Protein AF-A0A944AWS3-F1 (afdb_monomer_lite)

Radius of gyration: 26.16 Å; chains: 1; bounding box: 68×46×85 Å

Secondary structure (DSSP, 8-state):
--EEEEEEEETT--EEEEEEEETTT-TTTTSPEEEEE-SEEEEEEEEEE---TTPPPPEEEETTEEEEE-SS---EEEEEEEEEEPTTSEEEEEEE--S-S-EEEEEEE-SPPPTTEEEEEEEESTTSPB-SEEEE-TTT--BSS--BEEEEEETTTTT-S-SBT-EEEEEE--SSSSEEEEEEEEEEETTS-EEEEEEEEEEEE-TTEEEEEEE-SS--SS----EEEEEE----EEEEEEEEPPSSSS-----------------------------------------------

Sequence (297 aa):
MNRISLAVFDSDNALAFSTTKNASVDEDFSDPISCSLLPGDYHFVAVIHQANEDGEAAAIASTSQATITTSKLFSGFADNQPVTIIANQTNTVNIDLGSCITSKFQLKITDDTPANVVSCEVILNPSSSATAAYLFNPTTGFAGNTYQYRTEFFISDMNMDTFQNNLLGVNCLLSEASQHISVMVNMKDASGNIVRTRTFSDVPMKPNRITRATGSFFHSTANSSFILDTTLDPHIRVRVLSHSCTWKNYSCISYRAEIHRQRLGWKPVTNHSPLLINHLSSVRTIIRNAHAQVSES

Structure (mmCIF, N/CA/C/O backbone):
data_AF-A0A944AWS3-F1
#
_entry.id   AF-A0A944AWS3-F1
#
loop_
_atom_site.group_PDB
_atom_site.id
_atom_site.type_symbol
_atom_site.label_atom_id
_atom_site.label_alt_id
_atom_site.label_comp_id
_atom_site.label_asym_id
_atom_site.label_entity_id
_atom_site.label_seq_id
_atom_site.pdbx_PDB_ins_code
_atom_site.Cartn_x
_atom_site.Cartn_y
_atom_site.Cartn_z
_atom_site.occupancy
_atom_site.B_iso_or_equiv
_atom_site.auth_seq_id
_atom_site.auth_comp_id
_atom_site.auth_asym_id
_atom_site.auth_atom_id
_atom_site.pdbx_PDB_model_num
ATOM 1 N N . MET A 1 1 ? 5.555 9.358 7.216 1.00 82.75 1 MET A N 1
ATOM 2 C CA . MET A 1 1 ? 4.124 9.130 7.481 1.00 82.75 1 MET A CA 1
ATOM 3 C C . MET A 1 1 ? 3.479 10.463 7.740 1.00 82.75 1 MET A C 1
ATOM 5 O O . MET A 1 1 ? 4.000 11.208 8.560 1.00 82.75 1 MET A O 1
ATOM 9 N N . ASN A 1 2 ? 2.405 10.767 7.022 1.00 90.06 2 ASN A N 1
ATOM 10 C CA . ASN A 1 2 ? 1.722 12.061 7.076 1.00 90.06 2 ASN A CA 1
ATOM 11 C C . ASN A 1 2 ? 0.190 11.929 7.059 1.00 90.06 2 ASN A C 1
ATOM 13 O O . ASN A 1 2 ? -0.493 12.947 6.967 1.00 90.06 2 ASN A O 1
ATOM 17 N N . ARG A 1 3 ? -0.343 10.703 7.145 1.00 93.75 3 ARG A N 1
ATOM 18 C CA . ARG A 1 3 ? -1.769 10.403 7.297 1.00 93.75 3 ARG A CA 1
ATOM 19 C C . ARG A 1 3 ? -1.985 9.446 8.454 1.00 93.75 3 ARG A C 1
ATOM 21 O O . ARG A 1 3 ? -1.262 8.456 8.562 1.00 93.75 3 ARG A O 1
ATOM 28 N N . ILE A 1 4 ? -2.974 9.743 9.286 1.00 94.06 4 ILE A N 1
ATOM 29 C CA . ILE A 1 4 ? -3.429 8.899 10.391 1.00 94.06 4 ILE A CA 1
ATOM 30 C C . ILE A 1 4 ? -4.946 8.786 10.285 1.00 94.06 4 ILE A C 1
ATOM 32 O O . ILE A 1 4 ? -5.620 9.799 10.142 1.00 94.06 4 ILE A O 1
ATOM 36 N N . SER A 1 5 ? -5.471 7.577 10.418 1.00 96.75 5 SER A N 1
ATOM 37 C CA . SER A 1 5 ? -6.886 7.309 10.660 1.00 96.75 5 SER A CA 1
ATOM 38 C C . SER A 1 5 ? -7.009 6.447 11.903 1.00 96.75 5 SER A C 1
ATOM 40 O O . SER A 1 5 ? -6.269 5.474 12.056 1.00 96.75 5 SER A O 1
ATOM 42 N N . LEU A 1 6 ? -7.945 6.793 12.779 1.00 97.19 6 LEU A N 1
ATOM 43 C CA . LEU A 1 6 ? -8.316 6.000 13.942 1.00 97.19 6 LEU A CA 1
ATOM 44 C C . LEU A 1 6 ? -9.832 5.819 13.938 1.00 97.19 6 LEU A C 1
ATOM 46 O O . LEU A 1 6 ? -10.566 6.801 13.856 1.00 97.19 6 LEU A O 1
ATOM 50 N N . ALA A 1 7 ? -10.291 4.583 14.075 1.00 98.06 7 ALA A N 1
ATOM 51 C CA . ALA A 1 7 ? -11.683 4.250 14.336 1.00 98.06 7 ALA A CA 1
ATOM 52 C C . ALA A 1 7 ? -11.759 3.316 15.545 1.00 98.06 7 ALA A C 1
ATOM 54 O O . ALA A 1 7 ? -10.926 2.427 15.706 1.00 98.06 7 ALA A O 1
ATOM 55 N N . VAL A 1 8 ? -12.745 3.535 16.404 1.00 98.00 8 VAL A N 1
ATOM 56 C CA . VAL A 1 8 ? -12.994 2.739 17.603 1.00 98.00 8 VAL A CA 1
ATOM 57 C C . VAL A 1 8 ? -14.370 2.114 17.468 1.00 98.00 8 VAL A C 1
ATOM 59 O O . VAL A 1 8 ? -15.362 2.830 17.325 1.00 98.00 8 VAL A O 1
ATOM 62 N N . PHE A 1 9 ? -14.414 0.789 17.519 1.00 98.06 9 PHE A N 1
ATOM 63 C CA . PHE A 1 9 ? -15.640 0.002 17.462 1.00 98.06 9 PHE A CA 1
ATOM 64 C C . PHE A 1 9 ? -15.910 -0.620 18.829 1.00 98.06 9 PHE A C 1
ATOM 66 O O . PHE A 1 9 ? -14.968 -1.059 19.488 1.00 98.06 9 PHE A O 1
ATOM 73 N N . ASP A 1 10 ? -17.161 -0.633 19.275 1.00 96.62 10 ASP A N 1
ATOM 74 C CA . ASP A 1 10 ? -17.555 -1.331 20.502 1.00 96.62 10 ASP A CA 1
ATOM 75 C C . ASP A 1 10 ? -17.673 -2.853 20.291 1.00 96.62 10 ASP A C 1
ATOM 77 O O . ASP A 1 10 ? -17.389 -3.382 19.210 1.00 96.62 10 ASP A O 1
ATOM 81 N N . SER A 1 11 ? -18.075 -3.574 21.340 1.00 93.19 11 SER A N 1
ATOM 82 C CA . SER A 1 11 ? -18.261 -5.030 21.309 1.00 93.19 11 SER A CA 1
ATOM 83 C C . SER A 1 11 ? -19.310 -5.507 20.298 1.00 93.19 11 SER A C 1
ATOM 85 O O . SER A 1 11 ? -19.238 -6.650 19.848 1.00 93.19 11 SER A O 1
ATOM 87 N N . ASP A 1 12 ? -20.251 -4.642 19.914 1.00 93.88 12 ASP A N 1
ATOM 88 C CA . ASP A 1 12 ? -21.286 -4.929 18.918 1.00 93.88 12 ASP A CA 1
ATOM 89 C C . ASP A 1 12 ? -20.827 -4.556 17.492 1.00 93.88 12 ASP A C 1
ATOM 91 O O . ASP A 1 12 ? -21.595 -4.650 16.533 1.00 93.88 12 ASP A O 1
ATOM 95 N N . ASN A 1 13 ? -19.550 -4.179 17.328 1.00 92.25 13 ASN A N 1
ATOM 96 C CA . ASN A 1 13 ? -18.951 -3.617 16.114 1.00 92.25 13 ASN A CA 1
ATOM 97 C C . ASN A 1 13 ? -19.601 -2.303 15.649 1.00 92.25 13 ASN A C 1
ATOM 99 O O . ASN A 1 13 ? -19.446 -1.919 14.484 1.00 92.25 13 ASN A O 1
ATOM 103 N N . ALA A 1 14 ? -20.303 -1.587 16.528 1.00 96.25 14 ALA A N 1
ATOM 104 C CA . ALA A 1 14 ? -20.803 -0.260 16.217 1.00 96.25 14 ALA A CA 1
ATOM 105 C C . ALA A 1 14 ? -19.684 0.779 16.377 1.00 96.25 14 ALA A C 1
ATOM 107 O O . ALA A 1 14 ? -18.824 0.686 17.255 1.00 96.25 14 ALA A O 1
ATOM 108 N N . LEU A 1 15 ? -19.671 1.775 15.489 1.00 97.50 15 LEU A N 1
ATOM 109 C CA . LEU A 1 15 ? -18.670 2.836 15.512 1.00 97.50 15 LEU A CA 1
ATOM 110 C C . LEU A 1 15 ? -18.920 3.765 16.709 1.00 97.50 15 LEU A C 1
ATOM 112 O O . LEU A 1 15 ? -19.897 4.511 16.724 1.00 97.50 15 LEU A O 1
ATOM 116 N N . ALA A 1 16 ? -18.008 3.754 17.679 1.00 96.44 16 ALA A N 1
ATOM 117 C CA . ALA A 1 16 ? -18.069 4.595 18.872 1.00 96.44 16 ALA A CA 1
ATOM 118 C C . ALA A 1 16 ? -17.312 5.922 18.696 1.00 96.44 16 ALA A C 1
ATOM 120 O O . ALA A 1 16 ? -17.699 6.947 19.257 1.00 96.44 16 ALA A O 1
ATOM 121 N N . PHE A 1 17 ? -16.222 5.920 17.923 1.00 96.75 17 PHE A N 1
ATOM 122 C CA . PHE A 1 17 ? -15.411 7.108 17.654 1.00 96.75 17 PHE A CA 1
ATOM 123 C C . PHE A 1 17 ? -14.630 6.955 16.348 1.00 96.75 17 PHE A C 1
ATOM 125 O O . PHE A 1 17 ? -14.187 5.861 16.011 1.00 96.75 17 PHE A O 1
ATOM 132 N N . SER A 1 18 ? -14.390 8.054 15.636 1.00 96.69 18 SER A N 1
ATOM 133 C CA . SER A 1 18 ? -13.466 8.078 14.501 1.00 96.69 18 SER A CA 1
ATOM 134 C C . SER A 1 18 ? -12.816 9.443 14.341 1.00 96.69 18 SER A C 1
ATOM 136 O O . SER A 1 18 ? -13.457 10.465 14.579 1.00 96.69 18 SER A O 1
ATOM 138 N N . THR A 1 19 ? -11.572 9.467 13.878 1.00 96.19 19 THR A N 1
ATOM 139 C CA . THR A 1 19 ? -10.876 10.695 13.495 1.00 96.19 19 THR A CA 1
ATOM 140 C C . THR A 1 19 ? -9.786 10.419 12.462 1.00 96.19 19 THR A C 1
ATOM 142 O O . THR A 1 19 ? -9.308 9.290 12.322 1.00 96.19 19 THR A O 1
ATOM 145 N N . THR A 1 20 ? -9.365 11.469 11.768 1.00 95.62 20 THR A N 1
ATOM 146 C CA . THR A 1 20 ? -8.247 11.462 10.825 1.00 95.62 20 THR A CA 1
ATOM 147 C C . THR A 1 20 ? -7.313 12.628 11.125 1.00 95.62 20 THR A C 1
ATOM 149 O O . THR A 1 20 ? -7.783 13.679 11.550 1.00 95.62 20 THR A O 1
ATOM 152 N N . LYS A 1 21 ? -6.009 12.460 10.879 1.00 92.12 21 LYS A N 1
ATOM 153 C CA . LYS A 1 21 ? -5.016 13.541 10.912 1.00 92.12 21 LYS A CA 1
ATOM 154 C C . LYS A 1 21 ? -4.166 13.568 9.644 1.00 92.12 21 LYS A C 1
ATOM 156 O O . LYS A 1 21 ? -3.771 12.521 9.117 1.00 92.12 21 LYS A O 1
ATOM 161 N N . ASN A 1 22 ? -3.817 14.765 9.204 1.00 91.75 22 ASN A N 1
ATOM 162 C CA . ASN A 1 22 ? -3.001 15.078 8.050 1.00 91.75 22 ASN A CA 1
ATOM 163 C C . ASN A 1 22 ? -1.916 16.099 8.437 1.00 91.75 22 ASN A C 1
ATOM 165 O O . ASN A 1 22 ? -2.199 17.245 8.765 1.00 91.75 22 ASN A O 1
ATOM 169 N N . ALA A 1 23 ? -0.648 15.691 8.325 1.00 88.56 23 ALA A N 1
ATOM 170 C CA . ALA A 1 23 ? 0.491 16.489 8.784 1.00 88.56 23 ALA A CA 1
ATOM 171 C C . ALA A 1 23 ? 0.689 17.831 8.057 1.00 88.56 23 ALA A C 1
ATOM 173 O O . ALA A 1 23 ? 1.453 18.657 8.546 1.00 88.56 23 ALA A O 1
ATOM 174 N N . SER A 1 24 ? 0.075 18.039 6.885 1.00 85.38 24 SER A N 1
ATOM 175 C CA . SER A 1 24 ? 0.186 19.308 6.153 1.00 85.38 24 SER A CA 1
ATOM 176 C C . SER A 1 24 ? -0.838 20.356 6.588 1.00 85.38 24 SER A C 1
ATOM 178 O O . SER A 1 24 ? -0.684 21.515 6.217 1.00 85.38 24 SER A O 1
ATOM 180 N N . VAL A 1 25 ? -1.872 19.966 7.339 1.00 87.44 25 VAL A N 1
ATOM 181 C CA . VAL A 1 25 ? -2.972 20.861 7.742 1.00 87.44 25 VAL A CA 1
ATOM 182 C C . VAL A 1 25 ? -3.227 20.858 9.247 1.00 87.44 25 VAL A C 1
ATOM 184 O O . VAL A 1 25 ? -3.586 21.894 9.796 1.00 87.44 25 VAL A O 1
ATOM 187 N N . ASP A 1 26 ? -2.997 19.734 9.925 1.00 85.31 26 ASP A N 1
ATOM 188 C CA . ASP A 1 26 ? -3.262 19.597 11.353 1.00 85.31 26 ASP A CA 1
ATOM 189 C C . ASP A 1 26 ? -2.021 19.968 12.170 1.00 85.31 26 ASP A C 1
ATOM 191 O O . ASP A 1 26 ? -1.043 19.217 12.237 1.00 85.31 26 ASP A O 1
ATOM 195 N N . GLU A 1 27 ? -2.065 21.128 12.828 1.00 89.00 27 GLU A N 1
ATOM 196 C CA . GLU A 1 27 ? -0.990 21.603 13.714 1.00 89.00 27 GLU A CA 1
ATOM 197 C C . GLU A 1 27 ? -0.727 20.641 14.884 1.00 89.00 27 GLU A C 1
ATOM 199 O O . GLU A 1 27 ? 0.393 20.543 15.385 1.00 89.00 27 GLU A O 1
ATOM 204 N N . ASP A 1 28 ? -1.750 19.887 15.288 1.00 83.00 28 ASP A N 1
ATOM 205 C CA . ASP A 1 28 ? -1.705 18.904 16.364 1.00 83.00 28 ASP A CA 1
ATOM 206 C C . ASP A 1 28 ? -1.346 17.490 15.858 1.00 83.00 28 ASP A C 1
ATOM 208 O O . ASP A 1 28 ? -1.563 16.507 16.567 1.00 83.00 28 ASP A O 1
ATOM 212 N N . PHE A 1 29 ? -0.794 17.330 14.645 1.00 82.62 29 PHE A N 1
ATOM 213 C CA . PHE A 1 29 ? -0.499 16.013 14.053 1.00 82.62 29 PHE A CA 1
ATOM 214 C C . PHE A 1 29 ? 0.305 15.084 14.980 1.00 82.62 29 PHE A C 1
ATOM 216 O O . PHE A 1 29 ? 0.067 13.876 15.021 1.00 82.62 29 PHE A O 1
ATOM 223 N N . SER A 1 30 ? 1.254 15.642 15.738 1.00 77.50 30 SER A N 1
ATOM 224 C CA . SER A 1 30 ? 2.078 14.899 16.700 1.00 77.50 30 SER A CA 1
ATOM 225 C C . SER A 1 30 ? 1.434 14.696 18.072 1.00 77.50 30 SER A C 1
ATOM 227 O O . SER A 1 30 ? 1.973 13.936 18.882 1.00 77.50 30 SER A O 1
ATOM 229 N N . ASP A 1 31 ? 0.324 15.375 18.349 1.00 82.50 31 ASP A N 1
ATOM 230 C CA . ASP A 1 31 ? -0.344 15.325 19.641 1.00 82.50 31 ASP A CA 1
ATOM 231 C C . ASP A 1 31 ? -1.176 14.043 19.765 1.00 82.50 31 ASP A C 1
ATOM 233 O O . ASP A 1 31 ? -1.770 13.578 18.778 1.00 82.50 31 ASP A O 1
ATOM 237 N N . PRO A 1 32 ? -1.269 13.462 20.975 1.00 81.44 32 PRO A N 1
ATOM 238 C CA . PRO A 1 32 ? -2.104 12.294 21.195 1.00 81.44 32 PRO A CA 1
ATOM 239 C C . PRO A 1 32 ? -3.555 12.554 20.789 1.00 81.44 32 PRO A C 1
ATOM 241 O O . PRO A 1 32 ? -4.145 13.577 21.139 1.00 81.44 32 PRO A O 1
ATOM 244 N N . ILE A 1 33 ? -4.158 11.589 20.099 1.00 85.94 33 ILE A N 1
ATOM 245 C CA . ILE A 1 33 ? -5.586 11.642 19.785 1.00 85.94 33 ILE A CA 1
ATOM 246 C C . ILE A 1 33 ? -6.369 11.500 21.089 1.00 85.94 33 ILE A C 1
ATOM 248 O O . ILE A 1 33 ? -6.134 10.547 21.830 1.00 85.94 33 ILE A O 1
ATOM 252 N N . SER A 1 34 ? -7.284 12.437 21.348 1.00 87.50 34 SER A N 1
ATOM 253 C CA . SER A 1 34 ? -8.169 12.431 22.515 1.00 87.50 34 SER A CA 1
ATOM 254 C C . SER A 1 34 ? -9.583 11.999 22.127 1.00 87.50 34 SER A C 1
ATOM 256 O O . SER A 1 34 ? -10.164 12.560 21.202 1.00 87.50 34 SER A O 1
ATOM 258 N N . CYS A 1 35 ? -10.159 11.034 22.846 1.00 85.88 35 CYS A N 1
ATOM 259 C CA . CYS A 1 35 ? -11.553 10.610 22.669 1.00 85.88 35 CYS A CA 1
ATOM 260 C C . CYS A 1 35 ? -12.260 10.377 24.013 1.00 85.88 35 CYS A C 1
ATOM 262 O O . CYS A 1 35 ? -11.610 10.154 25.039 1.00 85.88 35 CYS A O 1
ATOM 264 N N . SER A 1 36 ? -13.592 10.462 23.999 1.00 87.81 36 SER A N 1
ATOM 265 C CA . SER A 1 36 ? -14.461 10.199 25.151 1.00 87.81 36 SER A CA 1
ATOM 266 C C . SER A 1 36 ? -15.264 8.930 24.901 1.00 87.81 36 SER A C 1
ATOM 268 O O . SER A 1 36 ? -16.059 8.896 23.967 1.00 87.81 36 SER A O 1
ATOM 270 N N . LEU A 1 37 ? -15.055 7.902 25.720 1.00 89.12 37 LEU A N 1
ATOM 271 C CA . LEU A 1 37 ? -15.704 6.596 25.578 1.00 89.12 37 LEU A CA 1
ATOM 272 C C . LEU A 1 37 ? -16.406 6.205 26.881 1.00 89.12 37 LEU A C 1
ATOM 274 O O . LEU A 1 37 ? -16.020 6.644 27.966 1.00 89.12 37 LEU A O 1
ATOM 278 N N . LEU A 1 38 ? -17.449 5.383 26.791 1.00 91.06 38 LEU A N 1
ATOM 279 C CA . LEU A 1 38 ? -18.038 4.763 27.979 1.00 91.06 38 LEU A CA 1
ATOM 280 C C . LEU A 1 38 ? -17.149 3.609 28.460 1.00 91.06 38 LEU A C 1
ATOM 282 O O . LEU A 1 38 ? -16.412 3.042 27.652 1.00 91.06 38 LEU A O 1
ATOM 286 N N . PRO A 1 39 ? -17.209 3.229 29.747 1.00 92.81 39 PRO A N 1
ATOM 287 C CA . PRO A 1 39 ? -16.542 2.020 30.217 1.00 92.81 39 PRO A CA 1
ATOM 288 C C . PRO A 1 39 ? -17.032 0.791 29.441 1.00 92.81 39 PRO A C 1
ATOM 290 O O . PRO A 1 39 ? -18.238 0.629 29.261 1.00 92.81 39 PRO A O 1
ATOM 293 N N . GLY A 1 40 ? -16.111 -0.058 28.993 1.00 94.94 40 GLY A N 1
ATOM 294 C CA . GLY A 1 40 ? -16.426 -1.210 28.147 1.00 94.94 40 GLY A CA 1
ATOM 295 C C . GLY A 1 40 ? -15.231 -1.689 27.329 1.00 94.94 40 GLY A C 1
ATOM 296 O O . GLY A 1 40 ? -14.141 -1.120 27.421 1.00 94.94 40 GLY A O 1
ATOM 297 N N . ASP A 1 41 ? -15.454 -2.728 26.530 1.00 96.62 41 ASP A N 1
ATOM 298 C CA . ASP A 1 41 ? -14.457 -3.306 25.630 1.00 96.62 41 ASP A CA 1
ATOM 299 C C . ASP A 1 41 ? -14.638 -2.779 24.204 1.00 96.62 41 ASP A C 1
ATOM 301 O O . ASP A 1 41 ? -15.758 -2.670 23.701 1.00 96.62 41 ASP A O 1
ATOM 305 N N . TYR A 1 42 ? -13.521 -2.454 23.557 1.00 97.50 42 TYR A N 1
ATOM 306 C CA . TYR A 1 42 ? -13.483 -1.840 22.236 1.00 97.50 42 TYR A CA 1
ATOM 307 C C . TYR A 1 42 ? -12.358 -2.411 21.375 1.00 97.50 42 TYR A C 1
ATOM 309 O O . TYR A 1 42 ? -11.360 -2.935 21.871 1.00 97.50 42 TYR A O 1
ATOM 317 N N . HIS A 1 43 ? -12.484 -2.201 20.071 1.00 97.38 43 HIS A N 1
ATOM 318 C CA . HIS A 1 43 ? -11.448 -2.400 19.071 1.00 97.38 43 HIS A CA 1
ATOM 319 C C . HIS A 1 43 ? -10.963 -1.053 18.538 1.00 97.38 43 HIS A C 1
ATOM 321 O O . HIS A 1 43 ? -11.719 -0.321 17.900 1.00 97.38 43 HIS A O 1
ATOM 327 N N . PHE A 1 44 ? -9.694 -0.733 18.784 1.00 97.00 44 PHE A N 1
ATOM 328 C CA . PHE A 1 44 ? -9.022 0.449 18.255 1.00 97.00 44 PHE A CA 1
ATOM 329 C C . PHE A 1 44 ? -8.324 0.072 16.952 1.00 97.00 44 PHE A C 1
ATOM 331 O O . PHE A 1 44 ? -7.295 -0.602 16.952 1.00 97.00 44 PHE A O 1
ATOM 338 N N . VAL A 1 45 ? -8.886 0.523 15.837 1.00 97.62 45 VAL A N 1
ATOM 339 C CA . VAL A 1 45 ? -8.366 0.277 14.495 1.00 97.62 45 VAL A CA 1
ATOM 340 C C . VAL A 1 45 ? -7.622 1.517 14.034 1.00 97.62 45 VAL A C 1
ATOM 342 O O . VAL A 1 45 ? -8.220 2.579 13.857 1.00 97.62 45 VAL A O 1
ATOM 345 N N . ALA A 1 46 ? -6.317 1.389 13.834 1.00 95.94 46 ALA A N 1
ATOM 346 C CA . ALA A 1 46 ? -5.464 2.483 13.397 1.00 95.94 46 ALA A CA 1
ATOM 347 C C . ALA A 1 46 ? -4.846 2.162 12.039 1.00 95.94 46 ALA A C 1
ATOM 349 O O . ALA A 1 46 ? -4.375 1.052 11.810 1.00 95.94 46 ALA A O 1
ATOM 350 N N . VAL A 1 47 ? -4.812 3.152 11.149 1.00 96.38 47 VAL A N 1
ATOM 351 C CA . VAL A 1 47 ? -4.105 3.081 9.868 1.00 96.38 47 VAL A CA 1
ATOM 352 C C . VAL A 1 47 ? -3.245 4.323 9.721 1.00 96.38 47 VAL A C 1
ATOM 354 O O . VAL A 1 47 ? -3.730 5.446 9.844 1.00 96.38 47 VAL A O 1
ATOM 357 N N . ILE A 1 48 ? -1.963 4.129 9.435 1.00 93.69 48 ILE A N 1
ATOM 358 C CA . ILE A 1 48 ? -1.007 5.213 9.222 1.00 93.69 48 ILE A CA 1
ATOM 359 C C . ILE A 1 48 ? -0.266 4.957 7.935 1.00 93.69 48 ILE A C 1
ATOM 361 O O . ILE A 1 48 ? 0.343 3.905 7.763 1.00 93.69 48 ILE A O 1
ATOM 365 N N . HIS A 1 49 ? -0.266 5.929 7.037 1.00 93.38 49 HIS A N 1
ATOM 366 C CA . HIS A 1 49 ? 0.465 5.792 5.791 1.00 93.38 49 HIS A CA 1
ATOM 367 C C . HIS A 1 49 ? 1.083 7.106 5.343 1.00 93.38 49 HIS A C 1
ATOM 369 O O . HIS A 1 49 ? 0.852 8.191 5.892 1.00 93.38 49 HIS A O 1
ATOM 375 N N . GLN A 1 50 ? 1.964 6.975 4.363 1.00 91.31 50 GLN A N 1
ATOM 376 C CA . GLN A 1 50 ? 2.461 8.100 3.606 1.00 91.31 50 GLN A CA 1
ATOM 377 C C . GLN A 1 50 ? 1.511 8.337 2.429 1.00 91.31 50 GLN A C 1
ATOM 379 O O . GLN A 1 50 ? 1.014 7.400 1.801 1.00 91.31 50 GLN A O 1
ATOM 384 N N . ALA A 1 51 ? 1.264 9.601 2.136 1.00 91.12 51 ALA A N 1
ATOM 385 C CA . ALA A 1 51 ? 0.542 10.064 0.970 1.00 91.12 51 ALA A CA 1
ATOM 386 C C . ALA A 1 51 ? 1.247 11.298 0.391 1.00 91.12 51 ALA A C 1
ATOM 388 O O . ALA A 1 51 ? 2.102 11.902 1.050 1.00 91.12 51 ALA A O 1
ATOM 389 N N . ASN A 1 52 ? 0.894 11.660 -0.839 1.00 87.69 52 ASN A N 1
ATOM 390 C CA . ASN A 1 52 ? 1.242 12.969 -1.394 1.00 87.69 52 ASN A CA 1
ATOM 391 C C . ASN A 1 52 ? 0.386 14.065 -0.733 1.00 87.69 52 ASN A C 1
ATOM 393 O O . ASN A 1 52 ? -0.511 13.747 0.048 1.00 87.69 52 ASN A O 1
ATOM 397 N N . GLU A 1 53 ? 0.661 15.337 -1.031 1.00 77.81 53 GLU A N 1
ATOM 398 C CA . GLU A 1 53 ? -0.016 16.489 -0.410 1.00 77.81 53 GLU A CA 1
ATOM 399 C C . GLU A 1 53 ? -1.548 16.400 -0.497 1.00 77.81 53 GLU A C 1
ATOM 401 O O . GLU A 1 53 ? -2.202 16.535 0.534 1.00 77.81 53 GLU A O 1
ATOM 406 N N . ASP A 1 54 ? -2.089 16.015 -1.657 1.00 79.44 54 ASP A N 1
ATOM 407 C CA . ASP A 1 54 ? -3.538 15.874 -1.898 1.00 79.44 54 ASP A CA 1
ATOM 408 C C . ASP A 1 54 ? -4.123 14.508 -1.502 1.00 79.44 54 ASP A C 1
ATOM 410 O O . ASP A 1 54 ? -5.294 14.226 -1.745 1.00 79.44 54 ASP A O 1
ATOM 414 N N . GLY A 1 55 ? -3.310 13.590 -0.975 1.00 84.25 55 GLY A N 1
ATOM 415 C CA . GLY A 1 55 ? -3.811 12.267 -0.616 1.00 84.25 55 GLY A CA 1
ATOM 416 C C . GLY A 1 55 ? -4.666 12.322 0.645 1.00 84.25 55 GLY A C 1
ATOM 417 O O . GLY A 1 55 ? -4.355 13.069 1.566 1.00 84.25 55 GLY A O 1
ATOM 418 N N . GLU A 1 56 ? -5.695 11.490 0.732 1.00 91.88 56 GLU A N 1
ATOM 419 C CA . GLU A 1 56 ? -6.537 11.395 1.927 1.00 91.88 56 GLU A CA 1
ATOM 420 C C . GLU A 1 56 ? -5.989 10.380 2.932 1.00 91.88 56 GLU A C 1
ATOM 422 O O . GLU A 1 56 ? -5.160 9.526 2.600 1.00 91.88 56 GLU A O 1
ATOM 427 N N . ALA A 1 57 ? -6.447 10.479 4.181 1.00 95.25 57 ALA A N 1
ATOM 428 C CA . ALA A 1 57 ? -6.237 9.414 5.152 1.00 95.25 57 ALA A CA 1
ATOM 429 C C . ALA A 1 57 ? -7.088 8.179 4.791 1.00 95.25 57 ALA A C 1
ATOM 431 O O . ALA A 1 57 ? -8.058 8.264 4.037 1.00 95.25 57 ALA A O 1
ATOM 432 N N . ALA A 1 58 ? -6.724 7.009 5.314 1.00 97.50 58 ALA A N 1
ATOM 433 C CA . ALA A 1 58 ? -7.442 5.774 5.012 1.00 97.50 58 ALA A CA 1
ATOM 434 C C . ALA A 1 58 ? -8.885 5.799 5.550 1.00 97.50 58 ALA A C 1
ATOM 436 O O . ALA A 1 58 ? -9.129 6.222 6.681 1.00 97.50 58 ALA A O 1
ATOM 437 N N . ALA A 1 59 ? -9.835 5.267 4.787 1.00 98.31 59 ALA A N 1
ATOM 438 C CA . ALA A 1 59 ? -11.205 5.069 5.252 1.00 98.31 59 ALA A CA 1
ATOM 439 C C . ALA A 1 59 ? -11.312 3.723 5.982 1.00 98.31 59 ALA A C 1
ATOM 441 O O . ALA A 1 59 ? -11.095 2.678 5.367 1.00 98.31 59 ALA A O 1
ATOM 442 N N . ILE A 1 60 ? -11.642 3.735 7.276 1.00 98.62 60 ILE A N 1
ATOM 443 C CA . ILE A 1 60 ? -11.830 2.522 8.085 1.00 98.62 60 ILE A CA 1
ATOM 444 C C . ILE A 1 60 ? -13.329 2.234 8.182 1.00 98.62 60 ILE A C 1
ATOM 446 O O . ILE A 1 60 ? -14.072 3.023 8.759 1.00 98.62 60 ILE A O 1
ATOM 450 N N . ALA A 1 61 ? -13.768 1.114 7.609 1.00 97.81 61 ALA A N 1
ATOM 451 C CA . ALA A 1 61 ? -15.175 0.712 7.597 1.00 97.81 61 ALA A CA 1
ATOM 452 C C . ALA A 1 61 ? -15.512 -0.269 8.730 1.00 97.81 61 ALA A C 1
ATOM 454 O O . ALA A 1 61 ? -16.636 -0.277 9.224 1.00 97.81 61 ALA A O 1
ATOM 455 N N . SER A 1 62 ? -14.549 -1.099 9.141 1.00 97.81 62 SER A N 1
ATOM 456 C CA . SER A 1 62 ? -14.702 -2.064 10.234 1.00 97.81 62 SER A CA 1
ATOM 457 C C . SER A 1 62 ? -13.342 -2.493 10.793 1.00 97.81 62 SER A C 1
ATOM 459 O O . SER A 1 62 ? -12.286 -2.117 10.278 1.00 97.81 62 SER A O 1
ATOM 461 N N . THR A 1 63 ? -13.359 -3.359 11.807 1.00 96.94 63 THR A N 1
ATOM 462 C CA . THR A 1 63 ? -12.173 -4.011 12.397 1.00 96.94 63 THR A CA 1
ATOM 463 C C . THR A 1 63 ? -11.334 -4.823 11.405 1.00 96.94 63 THR A C 1
ATOM 465 O O . THR A 1 63 ? -10.145 -5.061 11.627 1.00 96.94 63 THR A O 1
ATOM 468 N N . SER A 1 64 ? -11.927 -5.224 10.281 1.00 96.94 64 SER A N 1
ATOM 469 C CA . SER A 1 64 ? -11.295 -6.062 9.257 1.00 96.94 64 SER A CA 1
ATOM 470 C C . SER A 1 64 ? -11.308 -5.435 7.863 1.00 96.94 64 SER A C 1
ATOM 472 O O . SER A 1 64 ? -10.930 -6.097 6.898 1.00 96.94 64 SER A O 1
ATOM 474 N N . GLN A 1 65 ? -11.704 -4.163 7.741 1.00 98.12 65 GLN A N 1
ATOM 475 C CA . GLN A 1 65 ? -11.845 -3.503 6.449 1.00 98.12 65 GLN A CA 1
ATOM 476 C C . GLN A 1 65 ? -11.429 -2.029 6.506 1.00 98.12 65 GLN A C 1
ATOM 478 O O . GLN A 1 65 ? -12.071 -1.205 7.160 1.00 98.12 65 GLN A O 1
ATOM 483 N N . ALA A 1 66 ? -10.390 -1.687 5.746 1.00 98.50 66 ALA A N 1
ATOM 484 C CA . ALA A 1 66 ? -9.987 -0.314 5.476 1.00 98.50 66 ALA A CA 1
ATOM 485 C C . ALA A 1 66 ? -9.573 -0.130 4.010 1.00 98.50 66 ALA A C 1
ATOM 487 O O . ALA A 1 66 ? -9.194 -1.083 3.328 1.00 98.50 66 ALA A O 1
ATOM 488 N N . THR A 1 67 ? -9.646 1.107 3.522 1.00 98.31 67 THR A N 1
ATOM 489 C CA . THR A 1 67 ? -9.305 1.471 2.142 1.00 98.31 67 THR A CA 1
ATOM 490 C C . THR A 1 67 ? -8.304 2.616 2.127 1.00 98.31 67 THR A C 1
ATOM 492 O O . THR A 1 67 ? -8.542 3.647 2.753 1.00 98.31 67 THR A O 1
ATOM 495 N N . ILE A 1 68 ? -7.211 2.462 1.376 1.00 97.50 68 ILE A N 1
ATOM 496 C CA . ILE A 1 68 ? -6.333 3.578 0.994 1.00 97.50 68 ILE A CA 1
ATOM 497 C C . ILE A 1 68 ? -6.658 3.950 -0.450 1.00 97.50 68 ILE A C 1
ATOM 499 O O . ILE A 1 68 ? -6.498 3.120 -1.348 1.00 97.50 68 ILE A O 1
ATOM 503 N N . THR A 1 69 ? -7.083 5.193 -0.671 1.00 95.81 69 THR A N 1
ATOM 504 C CA . THR A 1 69 ? -7.346 5.718 -2.015 1.00 95.81 69 THR A CA 1
ATOM 505 C C . THR A 1 69 ? -6.158 6.551 -2.488 1.00 95.81 69 THR A C 1
ATOM 507 O O . THR A 1 69 ? -5.883 7.613 -1.940 1.00 95.81 69 THR A O 1
ATOM 510 N N . THR A 1 70 ? -5.413 6.064 -3.480 1.00 94.19 70 THR A N 1
ATOM 511 C CA . THR A 1 70 ? -4.230 6.740 -4.026 1.00 94.19 70 THR A CA 1
ATOM 512 C C . THR A 1 70 ? -3.893 6.256 -5.437 1.00 94.19 70 THR A C 1
ATOM 514 O O . THR A 1 70 ? -4.097 5.093 -5.779 1.00 94.19 70 THR A O 1
ATOM 517 N N . SER A 1 71 ? -3.302 7.126 -6.255 1.00 90.62 71 SER A N 1
ATOM 518 C CA . SER A 1 71 ? -2.692 6.739 -7.535 1.00 90.62 71 SER A CA 1
ATOM 519 C C . SER A 1 71 ? -1.344 6.030 -7.357 1.00 90.62 71 SER A C 1
ATOM 521 O O . SER A 1 71 ? -0.943 5.239 -8.209 1.00 90.62 71 SER A O 1
ATOM 523 N N . LYS A 1 72 ? -0.650 6.281 -6.239 1.00 91.94 72 LYS A N 1
ATOM 524 C CA . LYS A 1 72 ? 0.650 5.693 -5.901 1.00 91.94 72 LYS A CA 1
ATOM 525 C C . LYS A 1 72 ? 0.674 5.272 -4.441 1.00 91.94 72 LYS A C 1
ATOM 527 O O . LYS A 1 72 ? 0.541 6.100 -3.538 1.00 91.94 72 LYS A O 1
ATOM 532 N N . LEU A 1 73 ? 0.867 3.980 -4.206 1.00 94.06 73 LEU A N 1
ATOM 533 C CA . LEU A 1 73 ? 0.951 3.457 -2.853 1.00 94.06 73 LEU A CA 1
ATOM 534 C C . LEU A 1 73 ? 2.345 3.706 -2.258 1.00 94.06 73 LEU A C 1
ATOM 536 O O . LEU A 1 73 ? 3.381 3.426 -2.873 1.00 94.06 73 LEU A O 1
ATOM 540 N N . PHE A 1 74 ? 2.362 4.211 -1.030 1.00 92.38 74 PHE A N 1
ATOM 541 C CA . PHE A 1 74 ? 3.562 4.363 -0.214 1.00 92.38 74 PHE A CA 1
ATOM 542 C C . PHE A 1 74 ? 3.516 3.421 0.988 1.00 92.38 74 PHE A C 1
ATOM 544 O O . PHE A 1 74 ? 2.538 2.707 1.184 1.00 92.38 74 PHE A O 1
ATOM 551 N N . SER A 1 75 ? 4.577 3.428 1.793 1.00 91.19 75 SER A N 1
ATOM 552 C CA . SER A 1 75 ? 4.632 2.648 3.024 1.00 91.19 75 SER A CA 1
ATOM 553 C C . SER A 1 75 ? 3.442 2.955 3.943 1.00 91.19 75 SER A C 1
ATOM 555 O O . SER A 1 75 ? 3.048 4.116 4.103 1.00 91.19 75 SER A O 1
ATOM 557 N N . GLY A 1 76 ? 2.900 1.909 4.563 1.00 92.12 76 GLY A N 1
ATOM 558 C CA . GLY A 1 76 ? 1.763 1.994 5.477 1.00 92.12 76 GLY A CA 1
ATOM 559 C C . GLY A 1 76 ? 1.857 0.997 6.627 1.00 92.12 76 GLY A C 1
ATOM 560 O O . GLY A 1 76 ? 2.582 0.007 6.555 1.00 92.12 76 GLY A O 1
ATOM 561 N N . PHE A 1 77 ? 1.116 1.268 7.689 1.00 93.06 77 PHE A N 1
ATOM 562 C CA . PHE A 1 77 ? 1.022 0.482 8.911 1.00 93.06 77 PHE A CA 1
ATOM 563 C C . PHE A 1 77 ? -0.440 0.429 9.342 1.00 93.06 77 PHE A C 1
ATOM 565 O O . PHE A 1 77 ? -1.172 1.404 9.149 1.00 93.06 77 PHE A O 1
ATOM 572 N N . ALA A 1 78 ? -0.859 -0.682 9.931 1.00 95.12 78 ALA A N 1
ATOM 573 C CA . ALA A 1 78 ? -2.187 -0.803 10.500 1.00 95.12 78 ALA A CA 1
ATOM 574 C C . ALA A 1 78 ? -2.187 -1.787 11.665 1.00 95.12 78 ALA A C 1
ATOM 576 O O . ALA A 1 78 ? -1.361 -2.696 11.695 1.00 95.12 78 ALA A O 1
ATOM 577 N N . ASP A 1 79 ? -3.111 -1.582 12.595 1.00 94.06 79 ASP A N 1
ATOM 578 C CA . ASP A 1 79 ? -3.382 -2.522 13.676 1.00 94.06 79 ASP A CA 1
ATOM 579 C C . ASP A 1 79 ? -4.854 -2.453 14.093 1.00 94.06 79 ASP A C 1
ATOM 581 O O . ASP A 1 79 ? -5.537 -1.445 13.876 1.00 94.06 79 ASP A O 1
ATOM 585 N N . ASN A 1 80 ? -5.327 -3.536 14.698 1.00 95.50 80 ASN A N 1
ATOM 586 C CA . ASN A 1 80 ? -6.616 -3.633 15.364 1.00 95.50 80 ASN A CA 1
ATOM 587 C C . ASN A 1 80 ? -6.378 -4.137 16.791 1.00 95.50 80 ASN A C 1
ATOM 589 O O . ASN A 1 80 ? -6.282 -5.343 17.033 1.00 95.50 80 ASN A O 1
ATOM 593 N N . GLN A 1 81 ? -6.302 -3.203 17.734 1.00 93.38 81 GLN A N 1
ATOM 594 C CA . GLN A 1 81 ? -5.976 -3.503 19.118 1.00 93.38 81 GLN A CA 1
ATOM 595 C C . GLN A 1 81 ? -7.245 -3.595 19.980 1.00 93.38 81 GLN A C 1
ATOM 597 O O . GLN A 1 81 ? -7.986 -2.612 20.073 1.00 93.38 81 GLN A O 1
ATOM 602 N N . PRO A 1 82 ? -7.494 -4.724 20.669 1.00 95.00 82 PRO A N 1
ATOM 603 C CA . PRO A 1 82 ? -8.525 -4.786 21.6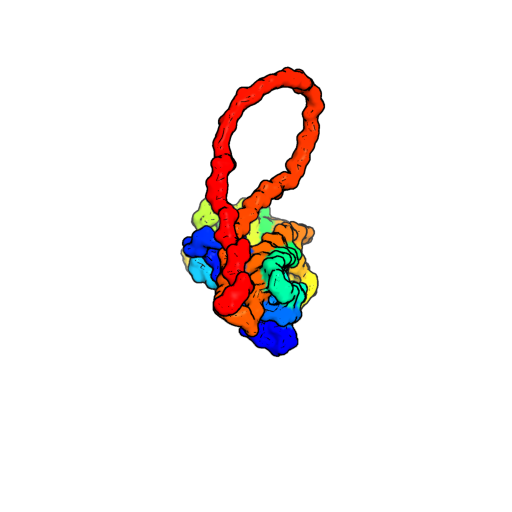97 1.00 95.00 82 PRO A CA 1
ATOM 604 C C . PRO A 1 82 ? -8.108 -3.963 22.925 1.00 95.00 82 PRO A C 1
ATOM 606 O O . PRO A 1 82 ? -6.965 -4.039 23.387 1.00 95.00 82 PRO A O 1
ATOM 609 N N . VAL A 1 83 ? -9.036 -3.174 23.462 1.00 94.00 83 VAL A N 1
ATOM 610 C CA . VAL A 1 83 ? -8.809 -2.261 24.588 1.00 94.00 83 VAL A CA 1
ATOM 611 C C . VAL A 1 83 ? -10.019 -2.259 25.514 1.00 94.00 83 VAL A C 1
ATOM 613 O O . VAL A 1 83 ? -11.142 -2.035 25.072 1.00 94.00 83 VAL A O 1
ATOM 616 N N . THR A 1 84 ? -9.773 -2.399 26.815 1.00 94.69 84 THR A N 1
ATOM 617 C CA . THR A 1 84 ? -10.786 -2.187 27.857 1.00 94.69 84 THR A CA 1
ATOM 618 C C . THR A 1 84 ? -10.663 -0.775 28.423 1.00 94.69 84 THR A C 1
ATOM 620 O O . THR A 1 84 ? -9.616 -0.394 28.953 1.00 94.69 84 THR A O 1
ATOM 623 N N . ILE A 1 85 ? -11.740 0.004 28.342 1.00 92.44 85 ILE A N 1
ATOM 624 C CA . ILE A 1 85 ? -11.852 1.332 28.950 1.00 92.44 85 ILE A CA 1
ATOM 625 C C . ILE A 1 85 ? -12.431 1.188 30.353 1.00 92.44 85 ILE A C 1
ATOM 627 O O . ILE A 1 85 ? -13.556 0.723 30.540 1.00 92.44 85 ILE A O 1
ATOM 631 N N . ILE A 1 86 ? -11.666 1.623 31.352 1.00 89.56 86 ILE A N 1
ATOM 632 C CA . ILE A 1 86 ? -12.053 1.541 32.763 1.00 89.56 86 ILE A CA 1
ATOM 633 C C . ILE A 1 86 ? -12.693 2.864 33.198 1.00 89.56 86 ILE A C 1
ATOM 635 O O . ILE A 1 86 ? -12.223 3.943 32.834 1.00 89.56 86 ILE A O 1
ATOM 639 N N . ALA A 1 87 ? -13.758 2.773 33.995 1.00 87.81 87 ALA A N 1
ATOM 640 C CA . ALA A 1 87 ? -14.505 3.922 34.497 1.00 87.81 87 ALA A CA 1
ATOM 641 C C . ALA A 1 87 ? -13.694 4.821 35.444 1.00 87.81 87 ALA A C 1
ATOM 643 O O . ALA A 1 87 ? -12.871 4.345 36.223 1.00 87.81 87 ALA A O 1
ATOM 644 N N . ASN A 1 88 ? -14.041 6.112 35.448 1.00 80.50 88 ASN A N 1
ATOM 645 C CA . ASN A 1 88 ? -13.560 7.131 36.389 1.00 80.50 88 ASN A CA 1
ATOM 646 C C . ASN A 1 88 ? -12.035 7.316 36.408 1.00 80.50 88 ASN A C 1
ATOM 648 O O . ASN A 1 88 ? -11.472 7.712 37.428 1.00 80.50 88 ASN A O 1
ATOM 652 N N . GLN A 1 89 ? -11.368 7.058 35.283 1.00 81.19 89 GLN A N 1
ATOM 653 C CA . GLN A 1 89 ? -9.943 7.324 35.134 1.00 81.19 89 GLN A CA 1
ATOM 654 C C . GLN A 1 89 ? -9.575 7.706 33.699 1.00 81.19 89 GLN A C 1
ATOM 656 O O . GLN A 1 89 ? -10.287 7.407 32.736 1.00 81.19 89 GLN A O 1
ATOM 661 N N . THR A 1 90 ? -8.424 8.359 33.551 1.00 80.06 90 THR A N 1
ATOM 662 C CA . THR A 1 90 ? -7.792 8.540 32.244 1.00 80.06 90 THR A CA 1
ATOM 663 C C . THR A 1 90 ? -7.205 7.207 31.794 1.00 80.06 90 THR A C 1
ATOM 665 O O . THR A 1 90 ? -6.406 6.599 32.504 1.00 80.06 90 THR A O 1
ATOM 668 N N . ASN A 1 91 ? -7.569 6.768 30.593 1.00 85.31 91 ASN A N 1
ATOM 669 C CA . ASN A 1 91 ? -7.052 5.555 29.977 1.00 85.31 91 ASN A CA 1
ATOM 670 C C . ASN A 1 91 ? -6.058 5.961 28.875 1.00 85.31 91 ASN A C 1
ATOM 672 O O . ASN A 1 91 ? -6.419 6.617 27.899 1.00 85.31 91 ASN A O 1
ATOM 676 N N . THR A 1 92 ? -4.784 5.597 29.023 1.00 86.00 92 THR A N 1
ATOM 677 C CA . THR A 1 92 ? -3.768 5.824 27.979 1.00 86.00 92 THR A CA 1
ATOM 678 C C . THR A 1 92 ? -3.579 4.548 27.175 1.00 86.00 92 THR A C 1
ATOM 680 O O . THR A 1 92 ? -3.182 3.526 27.730 1.00 86.00 92 THR A O 1
ATOM 683 N N . VAL A 1 93 ? -3.813 4.621 25.867 1.00 84.31 93 VAL A N 1
ATOM 684 C CA . VAL A 1 93 ? -3.699 3.493 24.941 1.00 84.31 93 VAL A CA 1
ATOM 685 C C . VAL A 1 93 ? -2.487 3.730 24.045 1.00 84.31 93 VAL A C 1
ATOM 687 O O . VAL A 1 93 ? -2.424 4.713 23.315 1.00 84.31 93 VAL A O 1
ATOM 690 N N . ASN A 1 94 ? -1.491 2.848 24.092 1.00 84.19 94 ASN A N 1
ATOM 691 C CA . ASN A 1 94 ? -0.403 2.867 23.112 1.00 84.19 94 ASN A CA 1
ATOM 692 C C . ASN A 1 94 ? -0.692 1.790 22.066 1.00 84.19 94 ASN A C 1
ATOM 694 O O . ASN A 1 94 ? -0.742 0.616 22.429 1.00 84.19 94 ASN A O 1
ATOM 698 N N . ILE A 1 95 ? -0.850 2.210 20.811 1.00 82.62 95 ILE A N 1
ATOM 699 C CA . ILE A 1 95 ? -1.059 1.328 19.665 1.00 82.62 95 ILE A CA 1
ATOM 700 C C . ILE A 1 95 ? 0.298 1.036 19.029 1.00 82.62 95 ILE A C 1
ATOM 702 O O . ILE A 1 95 ? 0.950 1.921 18.459 1.00 82.62 95 ILE A O 1
ATOM 706 N N . ASP A 1 96 ? 0.758 -0.206 19.183 1.00 82.94 96 ASP A N 1
ATOM 707 C CA . ASP A 1 96 ? 1.974 -0.693 18.536 1.00 82.94 96 ASP A CA 1
ATOM 708 C C . ASP A 1 96 ? 1.605 -1.247 17.160 1.00 82.94 96 ASP A C 1
ATOM 710 O O . ASP A 1 96 ? 1.116 -2.362 17.037 1.00 82.94 96 ASP A O 1
ATOM 714 N N . LEU A 1 97 ? 1.846 -0.453 16.115 1.00 81.06 97 LEU A N 1
ATOM 715 C CA . LEU A 1 97 ? 1.454 -0.800 14.748 1.00 81.06 97 LEU A CA 1
ATOM 716 C C . LEU A 1 97 ? 2.327 -1.897 14.125 1.00 81.06 97 LEU A C 1
ATOM 718 O O . LEU A 1 97 ? 2.147 -2.248 12.959 1.00 81.06 97 LEU A O 1
ATOM 722 N N . GLY A 1 98 ? 3.318 -2.404 14.861 1.00 81.75 98 GLY A N 1
ATOM 723 C CA . GLY A 1 98 ? 4.134 -3.521 14.427 1.00 81.75 98 GLY A CA 1
ATOM 724 C C . GLY A 1 98 ? 4.893 -3.231 13.133 1.00 81.75 98 GLY A C 1
ATOM 725 O O . GLY A 1 98 ? 5.670 -2.276 13.036 1.00 81.75 98 GLY A O 1
ATOM 726 N N . SER A 1 99 ? 4.780 -4.149 12.176 1.00 83.19 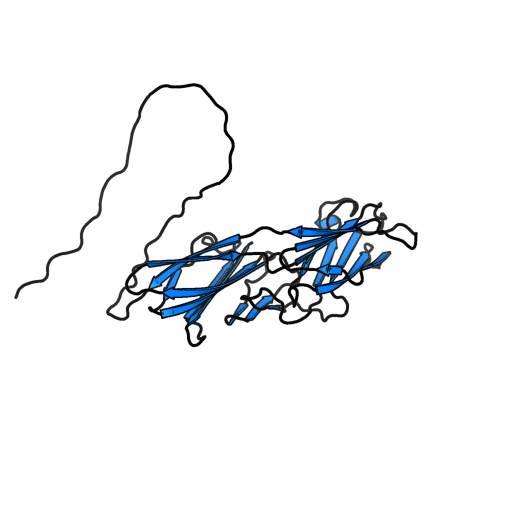99 SER A N 1
ATOM 727 C CA . SER A 1 99 ? 5.510 -4.132 10.906 1.00 83.19 99 SER A CA 1
ATOM 728 C C . SER A 1 99 ? 4.747 -3.401 9.804 1.00 83.19 99 SER A C 1
ATOM 730 O O . SER A 1 99 ? 3.525 -3.307 9.831 1.00 83.19 99 SER A O 1
ATOM 732 N N . CYS A 1 100 ? 5.474 -2.926 8.791 1.00 88.00 100 CYS A N 1
ATOM 733 C CA . CYS A 1 100 ? 4.859 -2.298 7.629 1.00 88.00 100 CYS A CA 1
ATOM 734 C C . CYS A 1 100 ? 3.936 -3.296 6.909 1.00 88.00 100 CYS A C 1
ATOM 736 O O . CYS A 1 100 ? 4.351 -4.415 6.598 1.00 88.00 100 CYS A O 1
ATOM 738 N N . ILE A 1 101 ? 2.692 -2.897 6.629 1.00 93.31 101 ILE A N 1
ATOM 739 C CA . ILE A 1 101 ? 1.719 -3.758 5.931 1.00 93.31 101 ILE A CA 1
ATOM 740 C C . ILE A 1 101 ? 2.006 -3.843 4.428 1.00 93.31 101 ILE A C 1
ATOM 742 O O . ILE A 1 101 ? 1.562 -4.765 3.751 1.00 93.31 101 ILE A O 1
ATOM 746 N N . THR A 1 102 ? 2.780 -2.896 3.893 1.00 94.06 102 THR A N 1
ATOM 747 C CA . THR A 1 102 ? 3.162 -2.881 2.481 1.00 94.06 102 THR A CA 1
ATOM 748 C C . THR A 1 102 ? 4.456 -3.647 2.225 1.00 94.06 102 THR A C 1
ATOM 750 O O . THR A 1 102 ? 5.349 -3.711 3.071 1.00 94.06 102 THR A O 1
ATOM 753 N N . SER A 1 103 ? 4.586 -4.159 1.008 1.00 94.88 103 SER A N 1
ATOM 754 C CA . SER A 1 103 ? 5.820 -4.710 0.445 1.00 94.88 103 SER A CA 1
ATOM 755 C C . SER A 1 103 ? 6.354 -3.794 -0.644 1.00 94.88 103 SER A C 1
ATOM 757 O O . SER A 1 103 ? 5.591 -3.056 -1.267 1.00 94.88 103 SER A O 1
ATOM 759 N N . LYS A 1 104 ? 7.654 -3.872 -0.933 1.00 95.38 104 LYS A N 1
ATOM 760 C CA . LYS A 1 104 ? 8.294 -3.027 -1.943 1.00 95.38 104 LYS A CA 1
ATOM 761 C C . LYS A 1 104 ? 9.054 -3.851 -2.967 1.00 95.38 104 LYS A C 1
ATOM 763 O O . LYS A 1 104 ? 9.932 -4.623 -2.601 1.00 95.38 104 LYS A O 1
ATOM 768 N N . PHE A 1 105 ? 8.773 -3.631 -4.244 1.00 97.00 105 PHE A N 1
ATOM 769 C CA . PHE A 1 105 ? 9.662 -4.048 -5.322 1.00 97.00 105 PHE A CA 1
ATOM 770 C C . PHE A 1 105 ? 10.633 -2.906 -5.633 1.00 97.00 105 PHE A C 1
ATOM 772 O O . PHE A 1 105 ? 10.213 -1.751 -5.730 1.00 97.00 105 PHE A O 1
ATOM 779 N N . GLN A 1 106 ? 11.921 -3.208 -5.787 1.00 96.19 106 GLN A N 1
ATOM 780 C CA . GLN A 1 106 ? 12.939 -2.244 -6.202 1.00 96.19 106 GLN A CA 1
ATOM 781 C C . GLN A 1 106 ? 13.684 -2.724 -7.439 1.00 96.19 106 GLN A C 1
ATOM 783 O O . GLN A 1 106 ? 14.212 -3.830 -7.455 1.00 96.19 106 GLN A O 1
ATOM 788 N N . LEU A 1 107 ? 13.813 -1.856 -8.433 1.00 96.44 107 LEU A N 1
ATOM 789 C CA . LEU A 1 107 ? 14.676 -2.066 -9.585 1.00 96.44 107 LEU A CA 1
ATOM 790 C C . LEU A 1 107 ? 15.983 -1.289 -9.400 1.00 96.44 107 LEU A C 1
ATOM 792 O O . LEU A 1 107 ? 15.952 -0.103 -9.068 1.00 96.44 107 LEU A O 1
ATOM 796 N N . LYS A 1 108 ? 17.116 -1.953 -9.643 1.00 95.00 108 LYS A N 1
ATOM 797 C CA . LYS A 1 108 ? 18.437 -1.336 -9.785 1.00 95.00 108 LYS A CA 1
ATOM 798 C C . LYS A 1 108 ? 19.067 -1.783 -11.100 1.00 95.00 108 LYS A C 1
ATOM 800 O O . LYS A 1 108 ? 19.374 -2.961 -11.277 1.00 95.00 108 LYS A O 1
ATOM 805 N N . ILE A 1 109 ? 19.290 -0.837 -11.999 1.00 93.12 109 ILE A N 1
ATOM 806 C CA . ILE A 1 109 ? 19.905 -1.108 -13.300 1.00 93.12 109 ILE A CA 1
ATOM 807 C C . ILE A 1 109 ? 21.401 -0.835 -13.209 1.00 93.12 109 ILE A C 1
ATOM 809 O O . ILE A 1 109 ? 21.799 0.152 -12.596 1.00 93.12 109 ILE A O 1
ATOM 813 N N . THR A 1 110 ? 22.238 -1.706 -13.765 1.00 92.50 110 THR A N 1
ATOM 814 C CA . THR A 1 110 ? 23.704 -1.578 -13.662 1.00 92.50 110 THR A CA 1
ATOM 815 C C . THR A 1 110 ? 24.374 -1.108 -14.950 1.00 92.50 110 THR A C 1
ATOM 817 O O . THR A 1 110 ? 25.488 -0.594 -14.896 1.00 92.50 110 THR A O 1
ATOM 820 N N . ASP A 1 111 ? 23.725 -1.287 -16.098 1.00 91.44 111 ASP A N 1
ATOM 821 C CA . ASP A 1 111 ? 24.214 -0.841 -17.402 1.00 91.44 111 ASP A CA 1
ATOM 822 C C . ASP A 1 111 ? 23.746 0.576 -17.754 1.00 91.44 111 ASP A C 1
ATOM 824 O O . ASP A 1 111 ? 22.845 1.137 -17.126 1.00 91.44 111 ASP A O 1
ATOM 828 N N . ASP A 1 112 ? 24.410 1.161 -18.748 1.00 91.94 112 ASP A N 1
ATOM 829 C CA . ASP A 1 112 ? 24.160 2.533 -19.174 1.00 91.94 112 ASP A CA 1
ATOM 830 C C . ASP A 1 112 ? 22.737 2.678 -19.724 1.00 91.94 112 ASP A C 1
ATOM 832 O O . ASP A 1 112 ? 22.248 1.851 -20.501 1.00 91.94 112 ASP A O 1
ATOM 836 N N . THR A 1 113 ? 22.066 3.755 -19.318 1.00 91.81 113 THR A N 1
ATOM 837 C CA . THR A 1 113 ? 20.739 4.101 -19.836 1.00 91.81 113 THR A CA 1
ATOM 838 C C . THR A 1 113 ? 20.903 4.805 -21.188 1.00 91.81 113 THR A C 1
ATOM 840 O O . THR A 1 113 ? 21.641 5.789 -21.257 1.00 91.81 113 THR A O 1
ATOM 843 N N . PRO A 1 114 ? 20.245 4.344 -22.270 1.00 94.00 114 PRO A N 1
ATOM 844 C CA . PRO A 1 114 ? 20.283 5.025 -23.560 1.00 94.00 114 PRO A CA 1
ATOM 845 C C . PRO A 1 114 ? 19.820 6.480 -23.450 1.00 94.00 114 PRO A C 1
ATOM 847 O O . PRO A 1 114 ? 18.822 6.762 -22.792 1.00 94.00 114 PRO A O 1
ATOM 850 N N . ALA A 1 115 ? 20.500 7.393 -24.148 1.00 93.38 115 ALA A N 1
ATOM 851 C CA . ALA A 1 115 ? 20.256 8.837 -24.045 1.00 93.38 115 ALA A CA 1
ATOM 852 C C . ALA A 1 115 ? 18.831 9.276 -24.433 1.00 93.38 115 ALA A C 1
ATOM 854 O O . ALA A 1 115 ? 18.393 10.357 -24.056 1.00 93.38 115 ALA A O 1
ATOM 855 N N . ASN A 1 116 ? 18.106 8.457 -25.199 1.00 94.69 116 ASN A N 1
ATOM 856 C CA . ASN A 1 116 ? 16.728 8.737 -25.596 1.00 94.69 116 ASN A CA 1
ATOM 857 C C . ASN A 1 116 ? 15.682 8.296 -24.556 1.00 94.69 116 ASN A C 1
ATOM 859 O O . ASN A 1 116 ? 14.508 8.595 -24.750 1.00 94.69 116 ASN A O 1
ATOM 863 N N . VAL A 1 117 ? 16.066 7.582 -23.492 1.00 96.94 117 VAL A N 1
ATOM 864 C CA . VAL A 1 117 ? 15.157 7.162 -22.414 1.00 96.94 117 VAL A CA 1
ATOM 865 C C . VAL A 1 117 ? 15.007 8.294 -21.401 1.00 96.94 117 VAL A C 1
ATOM 867 O O . VAL A 1 117 ? 16.000 8.782 -20.872 1.00 96.94 117 VAL A O 1
ATOM 870 N N . VAL A 1 118 ? 13.766 8.673 -21.089 1.00 97.56 118 VAL A N 1
ATOM 871 C CA . VAL A 1 118 ? 13.464 9.749 -20.123 1.00 97.56 118 VAL A CA 1
ATOM 872 C C . VAL A 1 118 ? 12.601 9.287 -18.952 1.00 97.56 118 VAL A C 1
ATOM 874 O O . VAL A 1 118 ? 12.623 9.921 -17.894 1.00 97.56 118 VAL A O 1
ATOM 877 N N . SER A 1 119 ? 11.851 8.192 -19.118 1.00 98.06 119 SER A N 1
ATOM 878 C CA . SER A 1 119 ? 11.024 7.623 -18.056 1.00 98.06 119 SER A CA 1
ATOM 879 C C . SER A 1 119 ? 11.153 6.105 -17.950 1.00 98.06 119 SER A C 1
ATOM 881 O O . SER A 1 119 ? 11.470 5.399 -18.912 1.00 98.06 119 SER A O 1
ATOM 883 N N . CYS A 1 120 ? 10.906 5.610 -16.742 1.00 98.12 120 CYS A N 1
ATOM 884 C CA . CYS A 1 120 ? 10.818 4.202 -16.398 1.00 98.12 120 CYS A CA 1
ATOM 885 C C . CYS A 1 120 ? 9.470 3.955 -15.723 1.00 98.12 120 CYS A C 1
ATOM 887 O O . CYS A 1 120 ? 9.187 4.498 -14.659 1.00 98.12 120 CYS A O 1
ATOM 889 N N . GLU A 1 121 ? 8.632 3.123 -16.321 1.00 98.25 121 GLU A N 1
ATOM 890 C CA . GLU A 1 121 ? 7.363 2.688 -15.757 1.00 98.25 121 GLU A CA 1
ATOM 891 C C . GLU A 1 121 ? 7.507 1.274 -15.200 1.00 98.25 121 GLU A C 1
ATOM 893 O O . GLU A 1 121 ? 7.882 0.349 -15.916 1.00 98.25 121 GLU A O 1
ATOM 898 N N . VAL A 1 122 ? 7.169 1.101 -13.926 1.00 98.25 122 VAL A N 1
ATOM 899 C CA . VAL A 1 122 ? 7.153 -0.195 -13.246 1.00 98.25 122 VAL A CA 1
ATOM 900 C C . VAL A 1 122 ? 5.709 -0.547 -12.900 1.00 98.25 122 VAL A C 1
ATOM 902 O O . VAL A 1 122 ? 5.010 0.231 -12.246 1.00 98.25 122 VAL A O 1
ATOM 905 N N . ILE A 1 123 ? 5.267 -1.727 -13.336 1.00 98.00 123 ILE A N 1
ATOM 906 C CA . ILE A 1 123 ? 3.917 -2.256 -13.132 1.00 98.00 123 ILE A CA 1
ATOM 907 C C . ILE A 1 123 ? 4.011 -3.608 -12.425 1.00 98.00 123 ILE A C 1
ATOM 909 O O . ILE A 1 123 ? 4.546 -4.571 -12.972 1.00 98.00 123 ILE A O 1
ATOM 913 N N . LEU A 1 124 ? 3.454 -3.691 -11.223 1.00 97.94 124 LEU A N 1
ATOM 914 C CA . LEU A 1 124 ? 3.268 -4.933 -10.475 1.00 97.94 124 LEU A CA 1
ATOM 915 C C . LEU A 1 124 ? 1.891 -5.511 -10.811 1.00 97.94 124 LEU A C 1
ATOM 917 O O . LEU A 1 124 ? 0.916 -4.762 -10.861 1.00 97.94 124 LEU A O 1
ATOM 921 N N . ASN A 1 125 ? 1.812 -6.826 -11.020 1.00 97.19 125 ASN A N 1
ATOM 922 C CA . ASN A 1 125 ? 0.609 -7.548 -11.452 1.00 97.19 125 ASN A CA 1
ATOM 923 C C . ASN A 1 125 ? -0.057 -6.913 -12.690 1.00 97.19 125 ASN A C 1
ATOM 925 O O . ASN A 1 125 ? -1.210 -6.482 -12.625 1.00 97.19 125 ASN A O 1
ATOM 929 N N . PRO A 1 126 ? 0.640 -6.843 -13.841 1.00 96.62 126 PRO A N 1
ATOM 930 C CA . PRO A 1 126 ? 0.129 -6.176 -15.042 1.00 96.62 126 PRO A CA 1
ATOM 931 C C . PRO A 1 126 ? -1.170 -6.785 -15.601 1.00 96.62 126 PRO A C 1
ATOM 933 O O . PRO A 1 126 ? -1.883 -6.106 -16.331 1.00 96.62 126 PRO A O 1
ATOM 936 N N . SER A 1 127 ? -1.500 -8.034 -15.257 1.00 95.06 127 SER A N 1
ATOM 937 C CA . SER A 1 127 ? -2.757 -8.697 -15.634 1.00 95.06 127 SER A CA 1
ATOM 938 C C . SER A 1 127 ? -3.938 -8.378 -14.709 1.00 95.06 127 SER A C 1
ATOM 940 O O . SER A 1 127 ? -5.075 -8.698 -15.049 1.00 95.06 127 SER A O 1
ATOM 942 N N . SER A 1 128 ? -3.692 -7.784 -13.538 1.00 94.75 128 SER A N 1
ATOM 943 C CA . SER A 1 128 ? -4.744 -7.379 -12.603 1.00 94.75 128 SER A CA 1
ATOM 944 C C . SER A 1 128 ? -5.375 -6.052 -13.013 1.00 94.75 128 SER A C 1
ATOM 946 O O . SER A 1 128 ? -4.775 -5.249 -13.729 1.00 94.75 128 SER A O 1
ATOM 948 N N . SER A 1 129 ? -6.588 -5.797 -12.520 1.00 88.44 129 SER A N 1
ATOM 949 C CA . SER A 1 129 ? -7.275 -4.525 -12.754 1.00 88.44 129 SER A CA 1
ATOM 950 C C . SER A 1 129 ? -6.575 -3.376 -12.027 1.00 88.44 129 SER A C 1
ATOM 952 O O . SER A 1 129 ? -6.181 -3.505 -10.864 1.00 88.44 129 SER A O 1
ATOM 954 N N . ALA A 1 130 ? -6.444 -2.243 -12.717 1.00 91.31 130 ALA A N 1
ATOM 955 C CA . ALA A 1 130 ? -6.014 -0.995 -12.104 1.00 91.31 130 ALA A CA 1
ATOM 956 C C . ALA A 1 130 ? -7.134 -0.443 -11.213 1.00 91.31 130 ALA A C 1
ATOM 958 O O . ALA A 1 130 ? -8.304 -0.439 -11.591 1.00 91.31 130 ALA A O 1
ATOM 959 N N . THR A 1 131 ? -6.766 0.036 -10.031 1.00 93.56 131 THR A N 1
ATOM 960 C CA . THR A 1 131 ? -7.666 0.722 -9.105 1.00 93.56 131 THR A CA 1
ATOM 961 C C . THR A 1 131 ? -6.890 1.821 -8.398 1.00 93.56 131 THR A C 1
ATOM 963 O O . THR A 1 131 ? -5.674 1.723 -8.240 1.00 93.56 131 THR A O 1
ATOM 966 N N . ALA A 1 132 ? -7.593 2.859 -7.960 1.00 92.75 132 ALA A N 1
ATOM 967 C CA . ALA A 1 132 ? -7.051 3.812 -7.001 1.00 92.75 132 ALA A CA 1
ATOM 968 C C . ALA A 1 132 ? -7.451 3.459 -5.562 1.00 92.75 132 ALA A C 1
ATOM 970 O O . ALA A 1 132 ? -6.871 4.004 -4.638 1.00 92.75 132 ALA A O 1
ATOM 971 N N . ALA A 1 133 ? -8.425 2.567 -5.357 1.00 95.69 133 ALA A N 1
ATOM 972 C CA . ALA A 1 133 ? -8.942 2.190 -4.046 1.00 95.69 133 ALA A CA 1
ATOM 973 C C . ALA A 1 133 ? -8.427 0.801 -3.651 1.00 95.69 133 ALA A C 1
ATOM 975 O O . ALA A 1 133 ? -8.880 -0.217 -4.182 1.00 95.69 133 ALA A O 1
ATOM 976 N N . TYR A 1 134 ? -7.477 0.766 -2.718 1.00 96.81 134 TYR A N 1
ATOM 977 C CA . TYR A 1 134 ? -6.865 -0.464 -2.227 1.00 96.81 134 TYR A CA 1
ATOM 978 C C . TYR A 1 134 ? -7.516 -0.887 -0.912 1.00 96.81 134 TYR A C 1
ATOM 980 O O . TYR A 1 134 ? -7.197 -0.350 0.151 1.00 96.81 134 TYR A O 1
ATOM 988 N N . LEU A 1 135 ? -8.430 -1.856 -0.994 1.00 97.81 135 LEU A N 1
ATOM 989 C CA . LEU A 1 135 ? -9.057 -2.469 0.174 1.00 97.81 135 LEU A CA 1
ATOM 990 C C . LEU A 1 135 ? -8.113 -3.482 0.829 1.00 97.81 135 LEU A C 1
ATOM 992 O O . LEU A 1 135 ? -7.551 -4.331 0.129 1.00 97.81 135 LEU A O 1
ATOM 996 N N . PHE A 1 136 ? -8.000 -3.435 2.154 1.00 98.12 136 PHE A N 1
ATOM 997 C CA . PHE A 1 136 ? -7.196 -4.352 2.960 1.00 98.12 136 PHE A CA 1
ATOM 998 C C . PHE A 1 136 ? -7.806 -4.575 4.351 1.00 98.12 136 PHE A C 1
ATOM 1000 O O . PHE A 1 136 ? -8.711 -3.853 4.775 1.00 98.12 136 PHE A O 1
ATOM 1007 N N . ASN A 1 137 ? -7.305 -5.584 5.060 1.00 97.88 137 ASN A N 1
ATOM 1008 C CA . ASN A 1 137 ? -7.707 -5.911 6.422 1.00 97.88 137 ASN A CA 1
ATOM 1009 C C . ASN A 1 137 ? -6.684 -5.354 7.434 1.00 97.88 137 ASN A C 1
ATOM 1011 O O . ASN A 1 137 ? -5.557 -5.849 7.464 1.00 97.88 137 ASN A O 1
ATOM 1015 N N . PRO A 1 138 ? -7.050 -4.383 8.295 1.00 96.25 138 PRO A N 1
ATOM 1016 C CA . PRO A 1 138 ? -6.141 -3.783 9.280 1.00 96.25 138 PRO A CA 1
ATOM 1017 C C . PRO A 1 138 ? -5.544 -4.760 10.296 1.00 96.25 138 PRO A C 1
ATOM 1019 O O . PRO A 1 138 ? -4.448 -4.522 10.784 1.00 96.25 138 PRO A O 1
ATOM 1022 N N . THR A 1 139 ? -6.237 -5.862 10.593 1.00 93.69 139 THR A N 1
ATOM 1023 C CA . THR A 1 139 ? -5.774 -6.882 11.549 1.00 93.69 139 THR A CA 1
ATOM 1024 C C . THR A 1 139 ? -4.649 -7.740 10.962 1.00 93.69 139 THR A C 1
ATOM 1026 O O . THR A 1 139 ? -3.778 -8.211 11.684 1.00 93.69 139 THR A O 1
ATOM 1029 N N . THR A 1 140 ? -4.665 -7.980 9.648 1.00 94.62 140 THR A N 1
ATOM 1030 C CA . THR A 1 140 ? -3.688 -8.869 8.985 1.00 94.62 140 THR A CA 1
ATOM 1031 C C . THR A 1 140 ? -2.687 -8.124 8.105 1.00 94.62 140 THR A C 1
ATOM 1033 O O . THR A 1 140 ? -1.641 -8.671 7.766 1.00 94.62 140 THR A O 1
ATOM 1036 N N . GLY A 1 141 ? -3.008 -6.894 7.701 1.00 94.94 141 GLY A N 1
ATOM 1037 C CA . GLY A 1 141 ? -2.275 -6.127 6.699 1.00 94.94 141 GLY A CA 1
ATOM 1038 C C . GLY A 1 141 ? -2.503 -6.584 5.253 1.00 94.94 141 GLY A C 1
ATOM 1039 O O . GLY A 1 141 ? -1.952 -5.969 4.343 1.00 94.94 141 GLY A O 1
ATOM 1040 N N . PHE A 1 142 ? -3.305 -7.630 5.011 1.00 97.06 142 PHE A N 1
ATOM 1041 C CA . PHE A 1 142 ? -3.488 -8.190 3.671 1.00 97.06 142 PHE A CA 1
ATOM 1042 C C . PHE A 1 142 ? -4.532 -7.448 2.847 1.00 97.06 142 PHE A C 1
ATOM 1044 O O . PHE A 1 142 ? -5.595 -7.066 3.339 1.00 97.06 142 PHE A O 1
ATOM 1051 N N . ALA A 1 143 ? -4.236 -7.295 1.560 1.00 97.25 143 ALA A N 1
ATOM 1052 C CA . ALA A 1 143 ? -5.168 -6.809 0.561 1.00 97.25 143 ALA A CA 1
ATOM 1053 C C . ALA A 1 143 ? -6.368 -7.755 0.415 1.00 97.25 143 ALA A C 1
ATOM 1055 O O . ALA A 1 143 ? -6.216 -8.974 0.413 1.00 97.25 143 ALA A O 1
ATOM 1056 N N . GLY A 1 144 ? -7.558 -7.191 0.205 1.00 94.44 144 GLY A N 1
ATOM 1057 C CA . GLY A 1 144 ? -8.763 -7.975 -0.082 1.00 94.44 144 GLY A CA 1
ATOM 1058 C C . GLY A 1 144 ? -8.761 -8.633 -1.468 1.00 94.44 144 GLY A C 1
ATOM 1059 O O . GLY A 1 144 ? -9.551 -9.537 -1.702 1.00 94.44 144 GLY A O 1
ATOM 1060 N N . ASN A 1 145 ? -7.894 -8.183 -2.383 1.00 94.75 145 ASN A N 1
ATOM 1061 C CA . ASN A 1 145 ? -7.732 -8.704 -3.743 1.00 94.75 145 ASN A CA 1
ATOM 1062 C C . ASN A 1 145 ? -6.283 -8.521 -4.222 1.00 94.75 145 ASN A C 1
ATOM 1064 O O . ASN A 1 145 ? -5.517 -7.756 -3.639 1.00 94.75 145 ASN A O 1
ATOM 1068 N N . THR A 1 146 ? -5.925 -9.161 -5.339 1.00 95.00 146 THR A N 1
ATOM 1069 C CA . THR A 1 146 ? -4.680 -8.846 -6.056 1.00 95.00 146 THR A CA 1
ATOM 1070 C C . THR A 1 146 ? -4.879 -7.618 -6.946 1.00 95.00 146 THR A C 1
ATOM 1072 O O . THR A 1 146 ? -5.629 -7.669 -7.922 1.00 95.00 146 THR A O 1
ATOM 1075 N N . TYR A 1 147 ? -4.171 -6.529 -6.647 1.00 96.69 147 TYR A N 1
ATOM 1076 C CA . TYR A 1 147 ? -4.246 -5.277 -7.404 1.00 96.69 147 TYR A CA 1
ATOM 1077 C C . TYR A 1 147 ? -3.057 -5.085 -8.348 1.00 96.69 147 TYR A C 1
ATOM 1079 O O . TYR A 1 147 ? -1.964 -5.606 -8.104 1.00 96.69 147 TYR A O 1
ATOM 1087 N N . GLN A 1 148 ? -3.275 -4.298 -9.406 1.00 97.50 148 GLN A N 1
ATOM 1088 C CA . GLN A 1 148 ? -2.193 -3.731 -10.205 1.00 97.50 148 GLN A CA 1
ATOM 1089 C C . GLN A 1 148 ? -1.646 -2.479 -9.514 1.00 97.50 148 GLN A C 1
ATOM 1091 O O . GLN A 1 148 ? -2.414 -1.595 -9.140 1.00 97.50 148 GLN A O 1
ATOM 1096 N N . TYR A 1 149 ? -0.322 -2.375 -9.410 1.00 97.25 149 TYR A N 1
ATOM 1097 C CA . TYR A 1 149 ? 0.358 -1.179 -8.906 1.00 97.25 149 TYR A CA 1
ATOM 1098 C C . TYR A 1 149 ? 1.252 -0.620 -9.997 1.00 97.25 149 TYR A C 1
ATOM 1100 O O . TYR A 1 149 ? 2.092 -1.341 -10.528 1.00 97.25 149 TYR A O 1
ATOM 1108 N N . ARG A 1 150 ? 1.093 0.660 -10.324 1.00 96.06 150 ARG A N 1
ATOM 1109 C CA . ARG A 1 150 ? 1.867 1.330 -11.370 1.00 96.06 150 ARG A CA 1
ATOM 1110 C C . ARG A 1 150 ? 2.573 2.544 -10.794 1.00 96.06 150 ARG A C 1
ATOM 1112 O O . ARG A 1 150 ? 2.007 3.298 -10.008 1.00 96.06 150 ARG A O 1
ATOM 1119 N N . THR A 1 151 ? 3.818 2.757 -11.187 1.00 95.94 151 THR A N 1
ATOM 1120 C CA . THR A 1 151 ? 4.512 4.024 -10.959 1.00 95.94 151 THR A CA 1
ATOM 1121 C C . THR A 1 151 ? 5.414 4.308 -12.142 1.00 95.94 151 THR A C 1
ATOM 1123 O O . THR A 1 151 ? 6.156 3.431 -12.581 1.00 95.94 151 THR A O 1
ATOM 1126 N N . GLU A 1 152 ? 5.353 5.539 -12.629 1.00 97.06 152 GLU A N 1
ATOM 1127 C CA . GLU A 1 152 ? 6.292 6.065 -13.607 1.00 97.06 152 GLU A CA 1
ATOM 1128 C C . GLU A 1 152 ? 7.287 6.990 -12.904 1.00 97.06 152 GLU A C 1
ATOM 1130 O O . GLU A 1 152 ? 6.918 7.784 -12.037 1.00 97.06 152 GLU A O 1
ATOM 1135 N N . PHE A 1 153 ? 8.560 6.813 -13.230 1.00 96.81 153 PHE A N 1
ATOM 1136 C CA . PHE A 1 153 ? 9.686 7.579 -12.723 1.00 96.81 153 PHE A CA 1
ATOM 1137 C C . PHE A 1 153 ? 10.273 8.358 -13.890 1.00 96.81 153 PHE A C 1
ATOM 1139 O O . PHE A 1 153 ? 10.661 7.749 -14.885 1.00 96.81 153 PHE A O 1
ATOM 1146 N N . PHE A 1 154 ? 10.361 9.676 -13.765 1.00 96.81 154 PHE A N 1
ATOM 1147 C CA . PHE A 1 154 ? 11.013 10.530 -14.750 1.00 96.81 154 PHE A CA 1
ATOM 1148 C C . PHE A 1 154 ? 12.399 10.923 -14.249 1.00 96.81 154 PHE A C 1
ATOM 1150 O O . PHE A 1 154 ? 12.576 11.226 -13.068 1.00 96.81 154 PHE A O 1
ATOM 1157 N N . ILE A 1 155 ? 13.380 10.934 -15.152 1.00 94.50 155 ILE A N 1
ATOM 1158 C CA . ILE A 1 155 ? 14.750 11.370 -14.845 1.00 94.50 155 ILE A CA 1
ATOM 1159 C C . ILE A 1 155 ? 14.747 12.805 -14.285 1.00 94.50 155 ILE A C 1
ATOM 1161 O O . ILE A 1 155 ? 15.408 13.074 -13.280 1.00 94.50 155 ILE A O 1
ATOM 1165 N N . SER A 1 156 ? 13.931 13.688 -14.876 1.00 92.88 156 SER A N 1
ATOM 1166 C CA . SER A 1 156 ? 13.746 15.080 -14.444 1.00 92.88 156 SER A CA 1
ATOM 1167 C C . SER A 1 156 ? 13.270 15.191 -12.999 1.00 92.88 156 SER A C 1
ATOM 1169 O O . SER A 1 156 ? 13.857 15.922 -12.209 1.00 92.88 156 SER A O 1
ATOM 1171 N N . ASP A 1 157 ? 12.240 14.428 -12.635 1.00 91.88 157 ASP A N 1
ATOM 1172 C CA . ASP A 1 157 ? 11.583 14.527 -11.326 1.00 91.88 157 ASP A CA 1
ATOM 1173 C C . ASP A 1 157 ? 12.484 14.017 -10.200 1.00 91.88 157 ASP A C 1
ATOM 1175 O O . ASP A 1 157 ? 12.330 14.381 -9.034 1.00 91.88 157 ASP A O 1
ATOM 1179 N N . MET A 1 158 ? 13.434 13.150 -10.551 1.00 88.75 158 MET A N 1
ATOM 1180 C CA . MET A 1 158 ? 14.392 12.571 -9.621 1.00 88.75 158 MET A CA 1
ATOM 1181 C C . MET A 1 158 ? 15.709 13.359 -9.547 1.00 88.75 158 MET A C 1
ATOM 1183 O O . MET A 1 158 ? 16.578 12.967 -8.769 1.00 88.75 158 MET A O 1
ATOM 1187 N N . ASN A 1 159 ? 15.860 14.456 -10.307 1.00 88.94 159 ASN A N 1
ATOM 1188 C CA . ASN A 1 159 ? 17.106 15.225 -10.441 1.00 88.94 159 ASN A CA 1
ATOM 1189 C C . ASN A 1 159 ? 18.318 14.323 -10.740 1.00 88.94 159 ASN A C 1
ATOM 1191 O O . ASN A 1 159 ? 19.355 14.405 -10.078 1.00 88.94 159 ASN A O 1
ATOM 1195 N N . MET A 1 160 ? 18.155 13.411 -11.698 1.00 87.69 160 MET A N 1
ATOM 1196 C CA . MET A 1 160 ? 19.198 12.481 -12.134 1.00 87.69 160 MET A CA 1
ATOM 1197 C C . MET A 1 160 ? 19.564 12.758 -13.586 1.00 87.69 160 MET A C 1
ATOM 1199 O O . MET A 1 160 ? 18.791 13.376 -14.305 1.00 87.69 160 MET A O 1
ATOM 1203 N N . ASP A 1 161 ? 20.695 12.218 -14.031 1.00 87.62 161 ASP A N 1
ATOM 1204 C CA . ASP A 1 161 ? 21.058 12.203 -15.454 1.00 87.62 161 ASP A CA 1
ATOM 1205 C C . ASP A 1 161 ? 20.786 10.832 -16.107 1.00 87.62 161 ASP A C 1
ATOM 1207 O O . ASP A 1 161 ? 20.802 10.692 -17.326 1.00 87.62 161 ASP A O 1
ATOM 1211 N N . THR A 1 162 ? 20.565 9.786 -15.299 1.00 93.25 162 THR A N 1
ATOM 1212 C CA . THR A 1 162 ? 20.444 8.387 -15.745 1.00 93.25 162 THR A CA 1
ATOM 1213 C C . THR A 1 162 ? 19.716 7.524 -14.709 1.00 93.25 162 THR A C 1
ATOM 1215 O O . THR A 1 162 ? 19.745 7.816 -13.511 1.00 93.25 162 THR A O 1
ATOM 1218 N N . PHE A 1 163 ? 19.107 6.411 -15.134 1.00 94.50 163 PHE A N 1
ATOM 1219 C CA . PHE A 1 163 ? 18.571 5.394 -14.216 1.00 94.50 163 PHE A CA 1
ATOM 1220 C C . PHE A 1 163 ? 19.639 4.426 -13.692 1.00 94.50 163 PHE A C 1
ATOM 1222 O O . PHE A 1 163 ? 19.383 3.671 -12.750 1.00 94.50 163 PHE A O 1
ATOM 1229 N N . GLN A 1 164 ? 20.837 4.437 -14.278 1.00 94.00 164 GLN A N 1
ATOM 1230 C CA . GLN A 1 164 ? 21.929 3.562 -13.870 1.00 94.00 164 GLN A CA 1
ATOM 1231 C C . GLN A 1 164 ? 22.283 3.767 -12.391 1.00 94.00 164 GLN A C 1
ATOM 1233 O O . GLN A 1 164 ? 22.457 4.883 -11.912 1.00 94.00 164 GLN A O 1
ATOM 1238 N N . ASN A 1 165 ? 22.407 2.658 -11.666 1.00 91.62 165 ASN A N 1
ATOM 1239 C CA . ASN A 1 165 ? 22.698 2.555 -10.237 1.00 91.62 165 ASN A CA 1
ATOM 1240 C C . ASN A 1 165 ? 21.686 3.207 -9.283 1.00 91.62 165 ASN A C 1
ATOM 1242 O O . ASN A 1 165 ? 21.874 3.118 -8.066 1.00 91.62 165 ASN A O 1
ATOM 1246 N N . ASN A 1 166 ? 20.586 3.750 -9.802 1.00 93.50 166 ASN A N 1
ATOM 1247 C CA . ASN A 1 166 ? 19.516 4.348 -9.017 1.00 93.50 166 ASN A CA 1
ATOM 1248 C C . ASN A 1 166 ? 18.433 3.323 -8.657 1.00 93.50 166 ASN A C 1
ATOM 1250 O O . ASN A 1 166 ? 18.228 2.330 -9.357 1.00 93.50 166 ASN A O 1
ATOM 1254 N N . LEU A 1 167 ? 17.773 3.535 -7.513 1.00 93.19 167 LEU A N 1
ATOM 1255 C CA . LEU A 1 167 ? 16.752 2.628 -6.983 1.00 93.19 167 LEU A CA 1
ATOM 1256 C C . LEU A 1 167 ? 15.353 3.143 -7.314 1.00 93.19 167 LEU A C 1
ATOM 1258 O O . LEU A 1 167 ? 14.909 4.148 -6.761 1.00 93.19 167 LEU A O 1
ATOM 1262 N N . LEU A 1 168 ? 14.630 2.399 -8.147 1.00 95.69 168 LEU A N 1
ATOM 1263 C CA . LEU A 1 168 ? 13.249 2.701 -8.521 1.00 95.69 168 LEU A CA 1
ATOM 1264 C C . LEU A 1 168 ? 12.313 1.758 -7.766 1.00 95.69 168 LEU A C 1
ATOM 1266 O O . LEU A 1 168 ? 12.385 0.545 -7.943 1.00 95.69 168 LEU A O 1
ATOM 1270 N N . GLY A 1 169 ? 11.485 2.296 -6.869 1.00 94.56 169 GLY A N 1
ATOM 1271 C CA . GLY A 1 169 ? 10.727 1.496 -5.904 1.00 94.56 169 GLY A CA 1
ATOM 1272 C C . GLY A 1 169 ? 9.215 1.673 -5.992 1.00 94.56 169 GLY A C 1
ATOM 1273 O O . GLY A 1 169 ? 8.729 2.796 -5.869 1.00 94.56 169 GLY A O 1
ATOM 1274 N N . VAL A 1 170 ? 8.479 0.567 -6.099 1.00 97.12 170 VAL A N 1
ATOM 1275 C CA . VAL A 1 170 ? 7.006 0.533 -6.094 1.00 97.12 170 VAL A CA 1
ATOM 1276 C C . VAL A 1 170 ? 6.526 -0.254 -4.881 1.00 97.12 170 VAL A C 1
ATOM 1278 O O . VAL A 1 170 ? 6.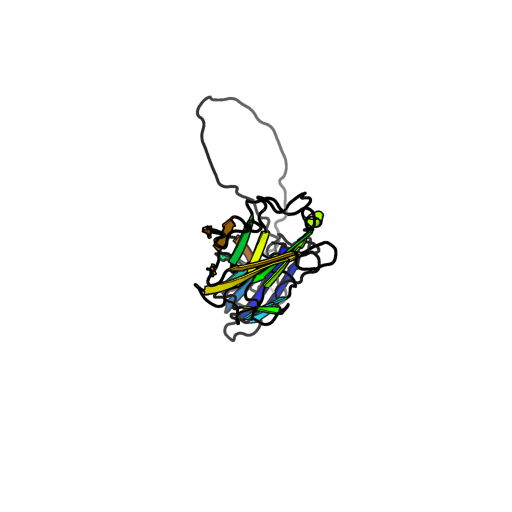992 -1.372 -4.653 1.00 97.12 170 VAL A O 1
ATOM 1281 N N . ASN A 1 171 ? 5.618 0.328 -4.092 1.00 95.75 171 ASN A N 1
ATOM 1282 C CA . ASN A 1 171 ? 5.002 -0.374 -2.964 1.00 95.75 171 ASN A CA 1
ATOM 1283 C C . ASN A 1 171 ? 3.695 -1.043 -3.398 1.00 95.75 171 ASN A C 1
ATOM 1285 O O . ASN A 1 171 ? 3.004 -0.561 -4.295 1.00 95.75 171 ASN A O 1
ATOM 1289 N N . CYS A 1 172 ? 3.353 -2.134 -2.727 1.00 96.38 172 CYS A N 1
ATOM 1290 C CA . CYS A 1 172 ? 2.136 -2.906 -2.933 1.00 96.38 172 CYS A CA 1
ATOM 1291 C C . CYS A 1 172 ? 1.607 -3.440 -1.599 1.00 96.38 172 CYS A C 1
ATOM 1293 O O . CYS A 1 172 ? 2.338 -3.496 -0.608 1.00 96.38 172 CYS A O 1
ATOM 1295 N N . LEU A 1 173 ? 0.341 -3.849 -1.589 1.00 96.81 173 LEU A N 1
ATOM 1296 C CA . LEU A 1 173 ? -0.222 -4.720 -0.562 1.00 96.81 173 LEU A CA 1
ATOM 1297 C C . LEU A 1 173 ? -0.331 -6.121 -1.165 1.00 96.81 173 LEU A C 1
ATOM 1299 O O . LEU A 1 173 ? -0.702 -6.269 -2.330 1.00 96.81 173 LEU A O 1
ATOM 1303 N N . LEU A 1 174 ? 0.002 -7.136 -0.377 1.00 96.38 174 LEU A N 1
ATOM 1304 C CA . LEU A 1 174 ? -0.137 -8.534 -0.781 1.00 96.38 174 LEU A CA 1
ATOM 1305 C C . LEU A 1 174 ? -1.447 -9.089 -0.231 1.00 96.38 174 LEU A C 1
ATOM 1307 O O . LEU A 1 174 ? -1.873 -8.690 0.851 1.00 96.38 174 LEU A O 1
ATOM 1311 N N . SER A 1 175 ? -2.076 -10.018 -0.946 1.00 95.62 175 SER A N 1
ATOM 1312 C CA . SER A 1 175 ? -3.294 -10.696 -0.472 1.00 95.62 175 SER A CA 1
ATOM 1313 C C . SER A 1 175 ? -3.009 -11.824 0.523 1.00 95.62 175 SER A C 1
ATOM 1315 O O . SER A 1 175 ? -3.932 -12.406 1.083 1.00 95.62 175 SER A O 1
ATOM 1317 N N . GLU A 1 176 ? -1.735 -12.149 0.739 1.00 95.06 176 GLU A N 1
ATOM 1318 C CA . GLU A 1 176 ? -1.294 -13.308 1.507 1.00 95.06 176 GLU A CA 1
ATOM 1319 C C . GLU A 1 176 ? 0.152 -13.141 2.008 1.00 95.06 176 GLU A C 1
ATOM 1321 O O . GLU A 1 176 ? 0.902 -12.269 1.562 1.00 95.06 176 GLU A O 1
ATOM 1326 N N . ALA A 1 177 ? 0.555 -13.973 2.975 1.00 92.75 177 ALA A N 1
ATOM 1327 C CA . ALA A 1 177 ? 1.835 -13.846 3.683 1.00 92.75 177 ALA A CA 1
ATOM 1328 C C . ALA A 1 177 ? 3.076 -14.085 2.800 1.00 92.75 177 ALA A C 1
ATOM 1330 O O . ALA A 1 177 ? 4.187 -13.678 3.153 1.00 92.75 177 ALA A O 1
ATOM 1331 N N . SER A 1 178 ? 2.901 -14.774 1.675 1.00 92.38 178 SER A N 1
ATOM 1332 C CA . SER A 1 178 ? 3.930 -15.017 0.671 1.00 92.38 178 SER A CA 1
ATOM 1333 C C . SER A 1 178 ? 3.246 -15.122 -0.678 1.00 92.38 178 SER A C 1
ATOM 1335 O O . SER A 1 178 ? 2.389 -15.979 -0.855 1.00 92.38 178 SER A O 1
ATOM 1337 N N . GLN A 1 179 ? 3.633 -14.274 -1.622 1.00 93.56 179 GLN A N 1
ATOM 1338 C CA . GLN A 1 179 ? 3.019 -14.223 -2.943 1.00 93.56 179 GLN A CA 1
ATOM 1339 C C . GLN A 1 179 ? 4.108 -14.132 -4.004 1.00 93.56 179 GLN A C 1
ATOM 1341 O O . GLN A 1 179 ? 5.126 -13.472 -3.800 1.00 93.56 179 GLN A O 1
ATOM 1346 N N . HIS A 1 180 ? 3.884 -14.778 -5.141 1.00 94.50 180 HIS A N 1
ATOM 1347 C CA . HIS A 1 180 ? 4.709 -14.594 -6.326 1.00 94.50 180 HIS A CA 1
ATOM 1348 C C . HIS A 1 180 ? 3.963 -13.695 -7.307 1.00 94.50 180 HIS A C 1
ATOM 1350 O O . HIS A 1 180 ? 2.807 -13.959 -7.637 1.00 94.50 180 HIS A O 1
ATOM 1356 N N . ILE A 1 181 ? 4.602 -12.609 -7.738 1.00 96.00 181 ILE A N 1
ATOM 1357 C CA . ILE A 1 181 ? 3.978 -11.604 -8.605 1.00 96.00 181 ILE A CA 1
ATOM 1358 C C . ILE A 1 181 ? 4.704 -11.492 -9.941 1.00 96.00 181 ILE A C 1
ATOM 1360 O O . ILE A 1 181 ? 5.886 -11.814 -10.064 1.00 96.00 181 ILE A O 1
ATOM 1364 N N . SER A 1 182 ? 3.996 -10.987 -10.947 1.00 96.81 182 SER A N 1
ATOM 1365 C CA . SER A 1 182 ? 4.616 -10.574 -12.207 1.00 96.81 182 SER A CA 1
ATOM 1366 C C . SER A 1 182 ? 4.935 -9.085 -12.166 1.00 96.81 182 SER A C 1
ATOM 1368 O O . SER A 1 182 ? 4.092 -8.282 -11.765 1.00 96.81 182 SER A O 1
ATOM 1370 N N . VAL A 1 183 ? 6.129 -8.706 -12.613 1.00 97.62 183 VAL A N 1
ATOM 1371 C CA . VAL A 1 183 ? 6.552 -7.305 -12.712 1.00 97.62 183 VAL A CA 1
ATOM 1372 C C . VAL A 1 183 ? 6.913 -6.987 -14.151 1.00 97.62 183 VAL A C 1
ATOM 1374 O O . VAL A 1 183 ? 7.731 -7.675 -14.750 1.00 97.62 183 VAL A O 1
ATOM 1377 N N . MET A 1 184 ? 6.327 -5.933 -14.704 1.00 97.75 184 MET A N 1
ATOM 1378 C CA . MET A 1 184 ? 6.665 -5.401 -16.019 1.00 97.75 184 MET A CA 1
ATOM 1379 C C . MET A 1 184 ? 7.336 -4.043 -15.857 1.00 97.75 184 MET A C 1
ATOM 1381 O O . MET A 1 184 ? 6.868 -3.203 -15.093 1.00 97.75 184 MET A O 1
ATOM 1385 N N . VAL A 1 185 ? 8.431 -3.833 -16.578 1.00 97.88 185 VAL A N 1
ATOM 1386 C CA . VAL A 1 185 ? 9.179 -2.579 -16.592 1.00 97.88 185 VAL A CA 1
ATOM 1387 C C . VAL A 1 185 ? 9.291 -2.090 -18.026 1.00 97.88 185 VAL A C 1
ATOM 1389 O O . VAL A 1 185 ? 9.817 -2.811 -18.874 1.00 97.88 185 VAL A O 1
ATOM 1392 N N . ASN A 1 186 ? 8.836 -0.867 -18.278 1.00 97.81 186 ASN A N 1
ATOM 1393 C CA . ASN A 1 186 ? 8.896 -0.199 -19.571 1.00 97.81 186 ASN A CA 1
ATOM 1394 C C . ASN A 1 186 ? 9.795 1.035 -19.471 1.00 97.81 186 ASN A C 1
ATOM 1396 O O . ASN A 1 186 ? 9.533 1.931 -18.676 1.00 97.81 186 ASN A O 1
ATOM 1400 N N . MET A 1 187 ? 10.823 1.106 -20.306 1.00 97.44 187 MET A N 1
ATOM 1401 C CA . MET A 1 187 ? 11.626 2.309 -20.515 1.00 97.44 187 MET A CA 1
ATOM 1402 C C . MET A 1 187 ? 11.060 3.070 -21.700 1.00 97.44 187 MET A C 1
ATOM 1404 O O . MET A 1 187 ? 10.878 2.463 -22.760 1.00 97.44 187 MET A O 1
ATOM 1408 N N . LYS A 1 188 ? 10.785 4.363 -21.534 1.00 98.31 188 LYS A N 1
ATOM 1409 C CA . LYS A 1 188 ? 10.126 5.177 -22.558 1.00 98.31 188 LYS A CA 1
ATOM 1410 C C . LYS A 1 188 ? 10.952 6.398 -22.944 1.00 98.31 188 LYS A C 1
ATOM 1412 O O . LYS A 1 188 ? 11.731 6.923 -22.145 1.00 98.31 188 LYS A O 1
ATOM 1417 N N . ASP A 1 189 ? 10.774 6.825 -24.187 1.00 97.62 189 ASP A N 1
ATOM 1418 C CA . ASP A 1 189 ? 11.325 8.075 -24.701 1.00 97.62 189 ASP A CA 1
ATOM 1419 C C . ASP A 1 189 ? 10.441 9.286 -24.358 1.00 97.62 189 ASP A C 1
ATOM 1421 O O . ASP A 1 189 ? 9.374 9.154 -23.756 1.00 97.62 189 ASP A O 1
ATOM 1425 N N . ALA A 1 190 ? 10.884 10.485 -24.748 1.00 96.25 190 ALA A N 1
ATOM 1426 C CA . ALA A 1 190 ? 10.158 11.735 -24.502 1.00 96.25 190 ALA A CA 1
ATOM 1427 C C . ALA A 1 190 ? 8.791 11.828 -25.200 1.00 96.25 190 ALA A C 1
ATOM 1429 O O . ALA A 1 190 ? 7.972 12.662 -24.823 1.00 96.25 190 ALA A O 1
ATOM 1430 N N . SER A 1 191 ? 8.531 10.985 -26.202 1.00 97.00 191 SER A N 1
ATOM 1431 C CA . SER A 1 191 ? 7.226 10.885 -26.866 1.00 97.00 191 SER A CA 1
ATOM 1432 C C . SER A 1 191 ? 6.314 9.843 -26.206 1.00 97.00 191 SER A C 1
ATOM 1434 O O . SER A 1 191 ? 5.186 9.648 -26.651 1.00 97.00 191 SER A O 1
ATOM 1436 N N . GLY A 1 192 ? 6.788 9.161 -25.157 1.00 96.06 192 GLY A N 1
ATOM 1437 C CA . GLY A 1 192 ? 6.075 8.081 -24.481 1.00 96.06 192 GLY A CA 1
ATOM 1438 C C . GLY A 1 192 ? 6.165 6.731 -25.197 1.00 96.06 192 GLY A C 1
ATOM 1439 O O . GLY A 1 192 ? 5.511 5.779 -24.764 1.00 96.06 192 GLY A O 1
ATOM 1440 N N . ASN A 1 193 ? 6.969 6.605 -26.259 1.00 97.69 193 ASN A N 1
ATOM 1441 C CA . ASN A 1 193 ? 7.152 5.324 -26.935 1.00 97.69 193 ASN A CA 1
ATOM 1442 C C . ASN A 1 193 ? 8.043 4.414 -26.096 1.00 97.69 193 ASN A C 1
ATOM 1444 O O . ASN A 1 193 ? 9.042 4.845 -25.522 1.00 97.69 193 ASN A O 1
ATOM 1448 N N . ILE A 1 194 ? 7.711 3.127 -26.073 1.00 97.38 194 ILE A N 1
ATOM 1449 C CA . ILE A 1 194 ? 8.506 2.123 -25.371 1.00 97.38 194 ILE A CA 1
ATOM 1450 C C . ILE A 1 194 ? 9.806 1.879 -26.144 1.00 97.38 194 ILE A C 1
ATOM 1452 O O . ILE A 1 194 ? 9.800 1.338 -27.248 1.00 97.38 194 ILE A O 1
ATOM 1456 N N . VAL A 1 195 ? 10.930 2.222 -25.52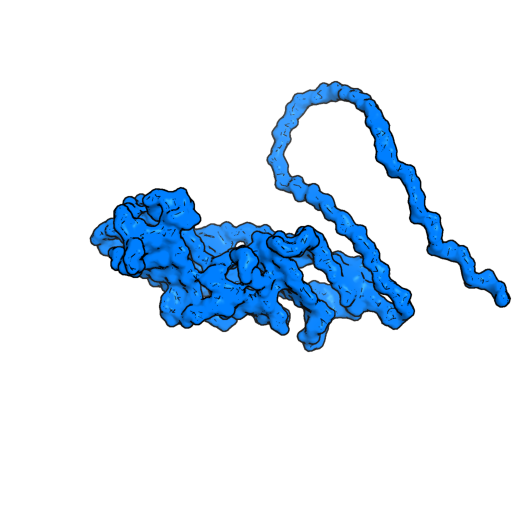0 1.00 95.88 195 VAL A N 1
ATOM 1457 C CA . VAL A 1 195 ? 12.284 1.903 -25.991 1.00 95.88 195 VAL A CA 1
ATOM 1458 C C . VAL A 1 195 ? 12.633 0.454 -25.652 1.00 95.88 195 VAL A C 1
ATOM 1460 O O . VAL A 1 195 ? 13.260 -0.251 -26.445 1.00 95.88 195 VAL A O 1
ATOM 1463 N N . ARG A 1 196 ? 12.241 -0.016 -24.459 1.00 94.19 196 ARG A N 1
ATOM 1464 C CA . ARG A 1 196 ? 12.528 -1.381 -24.000 1.00 94.19 196 ARG A CA 1
ATOM 1465 C C . ARG A 1 196 ? 11.543 -1.837 -22.928 1.00 94.19 196 ARG A C 1
ATOM 1467 O O . ARG A 1 196 ? 11.269 -1.089 -21.996 1.00 94.19 196 ARG A O 1
ATOM 1474 N N . THR A 1 197 ? 11.123 -3.098 -23.001 1.00 95.06 197 THR A N 1
ATOM 1475 C CA . THR A 1 197 ? 10.351 -3.769 -21.944 1.00 95.06 197 THR A CA 1
ATOM 1476 C C . THR A 1 197 ? 11.128 -4.949 -21.368 1.00 95.06 197 THR A C 1
ATOM 1478 O O . THR A 1 197 ? 11.811 -5.676 -22.097 1.00 95.06 197 THR A O 1
ATOM 1481 N N . ARG A 1 198 ? 11.004 -5.163 -20.057 1.00 92.06 198 ARG A N 1
ATOM 1482 C CA . ARG A 1 198 ? 11.400 -6.399 -19.372 1.00 92.06 198 ARG A CA 1
ATOM 1483 C C . ARG A 1 198 ? 10.273 -6.872 -18.468 1.00 92.06 198 ARG A C 1
ATOM 1485 O O . ARG A 1 198 ? 9.577 -6.061 -17.862 1.00 92.06 198 ARG A O 1
ATOM 1492 N N . THR A 1 199 ? 10.153 -8.186 -18.342 1.00 93.56 199 THR A N 1
ATOM 1493 C CA . THR A 1 199 ? 9.191 -8.820 -17.445 1.00 93.56 199 THR A CA 1
ATOM 1494 C C . THR A 1 199 ? 9.924 -9.771 -16.517 1.00 93.56 199 THR A C 1
ATOM 1496 O O . THR A 1 199 ? 10.712 -10.599 -16.965 1.00 93.56 199 THR A O 1
ATOM 1499 N N . PHE A 1 200 ? 9.639 -9.650 -15.228 1.00 91.81 200 PHE A N 1
ATOM 1500 C CA . PHE A 1 200 ? 10.011 -10.604 -14.201 1.00 91.81 200 PHE A CA 1
ATOM 1501 C C . PHE A 1 200 ? 8.773 -11.435 -13.894 1.00 91.81 200 PHE A C 1
ATOM 1503 O O . PHE A 1 200 ? 7.817 -10.938 -13.296 1.00 91.81 200 PHE A O 1
ATOM 1510 N N . SER A 1 201 ? 8.764 -12.680 -14.351 1.00 90.69 201 SER A N 1
ATOM 1511 C CA . SER A 1 201 ? 7.793 -13.664 -13.887 1.00 90.69 201 SER A CA 1
ATOM 1512 C C . SER A 1 201 ? 8.242 -14.203 -12.534 1.00 90.69 201 SER A C 1
ATOM 1514 O O . SER A 1 201 ? 9.438 -14.398 -12.329 1.00 90.69 201 SER A O 1
ATOM 1516 N N . ASP A 1 202 ? 7.287 -14.500 -11.657 1.00 91.50 202 ASP A N 1
ATOM 1517 C CA . ASP A 1 202 ? 7.532 -15.262 -10.429 1.00 91.50 202 ASP A CA 1
ATOM 1518 C C . ASP A 1 202 ? 8.412 -14.555 -9.372 1.00 91.50 202 ASP A C 1
ATOM 1520 O O . ASP A 1 202 ? 9.254 -15.166 -8.720 1.00 91.50 202 ASP A O 1
ATOM 1524 N N . VAL A 1 203 ? 8.227 -13.244 -9.177 1.00 94.75 203 VAL A N 1
ATOM 1525 C CA . VAL A 1 203 ? 8.969 -12.474 -8.163 1.00 94.75 203 VAL A CA 1
ATOM 1526 C C . VAL A 1 203 ? 8.422 -12.780 -6.763 1.00 94.75 203 VAL A C 1
ATOM 1528 O O . VAL A 1 203 ? 7.267 -12.436 -6.496 1.00 94.75 203 VAL A O 1
ATOM 1531 N N . PRO A 1 204 ? 9.224 -13.349 -5.841 1.00 94.25 204 PRO A N 1
ATOM 1532 C CA . PRO A 1 204 ? 8.778 -13.635 -4.487 1.00 94.25 204 PRO A CA 1
ATOM 1533 C C . PRO A 1 204 ? 8.652 -12.342 -3.677 1.00 94.25 204 PRO A C 1
ATOM 1535 O O . PRO A 1 204 ? 9.588 -11.544 -3.561 1.00 94.25 204 PRO A O 1
ATOM 1538 N N . MET A 1 205 ? 7.486 -12.156 -3.074 1.00 94.38 205 MET A N 1
ATOM 1539 C CA . MET A 1 205 ? 7.138 -11.002 -2.257 1.00 94.38 205 MET A CA 1
ATOM 1540 C C . MET A 1 205 ? 6.595 -11.464 -0.906 1.00 94.38 205 MET A C 1
ATOM 1542 O O . MET A 1 205 ? 5.870 -12.456 -0.807 1.00 94.38 205 MET A O 1
ATOM 1546 N N . LYS A 1 206 ? 6.942 -10.721 0.149 1.00 91.81 206 LYS A N 1
ATOM 1547 C CA . LYS A 1 206 ? 6.409 -10.903 1.507 1.00 91.81 206 LYS A CA 1
ATOM 1548 C C . LYS A 1 206 ? 6.096 -9.545 2.137 1.00 91.81 206 LYS A C 1
ATOM 1550 O O . LYS A 1 206 ? 6.800 -8.579 1.816 1.00 91.81 206 LYS A O 1
ATOM 1555 N N . PRO A 1 207 ? 5.096 -9.439 3.029 1.00 88.00 207 PRO A N 1
ATOM 1556 C CA . PRO A 1 207 ? 4.827 -8.209 3.775 1.00 88.00 207 PRO A CA 1
ATOM 1557 C C . PRO A 1 207 ? 6.065 -7.738 4.538 1.00 88.00 207 PRO A C 1
ATOM 1559 O O . PRO A 1 207 ? 6.898 -8.556 4.947 1.00 88.00 207 PRO A O 1
ATOM 1562 N N . ASN A 1 208 ? 6.192 -6.426 4.745 1.00 87.19 208 ASN A N 1
ATOM 1563 C CA . ASN A 1 208 ? 7.321 -5.830 5.462 1.00 87.19 208 ASN A CA 1
ATOM 1564 C C . ASN A 1 208 ? 8.696 -6.220 4.882 1.00 87.19 208 ASN A C 1
ATOM 1566 O O . ASN A 1 208 ? 9.661 -6.473 5.619 1.00 87.19 208 ASN A O 1
ATOM 1570 N N . ARG A 1 209 ? 8.774 -6.376 3.556 1.00 89.44 209 ARG A N 1
ATOM 1571 C CA . ARG A 1 209 ? 10.015 -6.692 2.851 1.00 89.44 209 ARG A CA 1
ATOM 1572 C C . ARG A 1 209 ? 10.190 -5.853 1.599 1.00 89.44 209 ARG A C 1
ATOM 1574 O O . ARG A 1 209 ? 9.228 -5.478 0.927 1.00 89.44 209 ARG A O 1
ATOM 1581 N N . ILE A 1 210 ? 11.456 -5.628 1.279 1.00 91.31 210 ILE A N 1
ATOM 1582 C CA . ILE A 1 210 ? 11.905 -5.062 0.016 1.00 91.31 210 ILE A CA 1
ATOM 1583 C C . ILE A 1 210 ? 12.498 -6.195 -0.815 1.00 91.31 210 ILE A C 1
ATOM 1585 O O . ILE A 1 210 ? 13.522 -6.735 -0.408 1.00 91.31 210 ILE A O 1
ATOM 1589 N N . THR A 1 211 ? 11.896 -6.517 -1.958 1.00 94.00 211 THR A N 1
ATOM 1590 C CA . THR A 1 211 ? 12.459 -7.421 -2.968 1.00 94.00 211 THR A CA 1
ATOM 1591 C C . THR A 1 211 ? 13.126 -6.586 -4.053 1.00 94.00 211 THR A C 1
ATOM 1593 O O . THR A 1 211 ? 12.466 -5.806 -4.743 1.00 94.00 211 THR A O 1
ATOM 1596 N N . ARG A 1 212 ? 14.444 -6.714 -4.207 1.00 95.00 212 ARG A N 1
ATOM 1597 C CA . ARG A 1 212 ? 15.230 -5.910 -5.147 1.00 95.00 212 ARG A CA 1
ATOM 1598 C C . ARG A 1 212 ? 15.718 -6.741 -6.320 1.00 95.00 212 ARG A C 1
ATOM 1600 O O . ARG A 1 212 ? 16.488 -7.659 -6.099 1.00 95.00 212 ARG A O 1
ATOM 1607 N N . ALA A 1 213 ? 15.364 -6.347 -7.539 1.00 93.38 213 ALA A N 1
ATOM 1608 C CA . ALA A 1 213 ? 15.950 -6.833 -8.781 1.00 93.38 213 ALA A CA 1
ATOM 1609 C C . ALA A 1 213 ? 17.144 -5.953 -9.181 1.00 93.38 213 ALA A C 1
ATOM 1611 O O . ALA A 1 213 ? 16.962 -4.786 -9.533 1.00 93.38 213 ALA A O 1
ATOM 1612 N N . THR A 1 214 ? 18.359 -6.510 -9.153 1.00 92.81 214 THR A N 1
ATOM 1613 C CA . THR A 1 214 ? 19.586 -5.821 -9.599 1.00 92.81 214 THR A CA 1
ATOM 1614 C C . THR A 1 214 ? 20.191 -6.500 -10.819 1.00 92.81 214 THR A C 1
ATOM 1616 O O . THR A 1 214 ? 20.491 -7.688 -10.741 1.00 92.81 214 THR A O 1
ATOM 1619 N N . GLY A 1 215 ? 20.415 -5.769 -11.912 1.00 89.88 215 GLY A N 1
ATOM 1620 C CA . GLY A 1 215 ? 21.032 -6.340 -13.111 1.00 89.88 215 GLY A CA 1
ATOM 1621 C C . GLY A 1 215 ? 21.084 -5.400 -14.312 1.00 89.88 215 GLY A C 1
ATOM 1622 O O . GLY A 1 215 ? 20.722 -4.227 -14.229 1.00 89.88 215 GLY A O 1
ATOM 1623 N N . SER A 1 216 ? 21.538 -5.940 -15.443 1.00 88.31 216 SER A N 1
ATOM 1624 C CA . SER A 1 216 ? 21.564 -5.232 -16.724 1.00 88.31 216 SER A CA 1
ATOM 1625 C C . SER A 1 216 ? 20.196 -5.284 -17.409 1.00 88.31 216 SER A C 1
ATOM 1627 O O . SER A 1 216 ? 19.571 -6.343 -17.515 1.00 88.31 216 SER A O 1
ATOM 1629 N N . PHE A 1 217 ? 19.732 -4.131 -17.886 1.00 89.62 217 PHE A N 1
ATOM 1630 C CA . PHE A 1 217 ? 18.414 -3.961 -18.487 1.00 89.62 217 PHE A CA 1
ATOM 1631 C C . PHE A 1 217 ? 18.466 -3.866 -20.019 1.00 89.62 217 PHE A C 1
ATOM 1633 O O . PHE A 1 217 ? 17.653 -4.499 -20.711 1.00 89.62 217 PHE A O 1
ATOM 1640 N N . PHE A 1 218 ? 19.426 -3.107 -20.550 1.00 86.69 218 PHE A N 1
ATOM 1641 C CA . PHE A 1 218 ? 19.528 -2.716 -21.958 1.00 86.69 218 PHE A CA 1
ATOM 1642 C C . PHE A 1 218 ? 20.463 -3.604 -22.783 1.00 86.69 218 PHE A C 1
ATOM 1644 O O . PHE A 1 218 ? 20.323 -3.654 -24.006 1.00 86.69 218 PHE A O 1
ATOM 1651 N N . HIS A 1 219 ? 21.373 -4.340 -22.144 1.00 79.88 219 HIS A N 1
ATOM 1652 C CA . HIS A 1 219 ? 22.302 -5.223 -22.848 1.00 79.88 219 HIS A CA 1
ATOM 1653 C C . HIS A 1 219 ? 21.568 -6.322 -23.648 1.00 79.88 219 HIS A C 1
ATOM 1655 O O . HIS A 1 219 ? 20.512 -6.836 -23.256 1.00 79.88 219 HIS A O 1
ATOM 1661 N N . SER A 1 220 ? 22.113 -6.639 -24.825 1.00 61.66 220 SER A N 1
ATOM 1662 C CA . SER A 1 220 ? 21.431 -7.353 -25.916 1.00 61.66 220 SER A CA 1
ATOM 1663 C C . SER A 1 220 ? 21.457 -8.881 -25.820 1.00 61.66 220 SER A C 1
ATOM 1665 O O . SER A 1 220 ? 20.857 -9.548 -26.664 1.00 61.66 220 SER A O 1
ATOM 1667 N N . THR A 1 221 ? 22.096 -9.468 -24.809 1.00 51.41 221 THR A N 1
ATOM 1668 C CA . THR A 1 221 ? 22.088 -10.923 -24.630 1.00 51.41 221 THR A CA 1
ATOM 1669 C C . THR A 1 221 ? 20.777 -11.389 -23.994 1.00 51.41 221 THR A C 1
ATOM 1671 O O . THR A 1 221 ? 20.201 -10.734 -23.125 1.00 51.41 221 THR A O 1
ATOM 1674 N N . ALA A 1 222 ? 20.289 -12.553 -24.432 1.00 45.84 222 ALA A N 1
ATOM 1675 C CA . ALA A 1 222 ? 19.048 -13.179 -23.963 1.00 45.84 222 ALA A CA 1
ATOM 1676 C C . ALA A 1 222 ? 19.038 -13.524 -22.455 1.00 45.84 222 ALA A C 1
ATOM 1678 O O . ALA A 1 222 ? 18.005 -13.929 -21.933 1.00 45.84 222 ALA A O 1
ATOM 1679 N N . ASN A 1 223 ? 20.158 -13.316 -21.754 1.00 43.25 223 ASN A N 1
ATOM 1680 C CA . ASN A 1 223 ? 20.350 -13.635 -20.345 1.00 43.25 223 ASN A CA 1
ATOM 1681 C C . ASN A 1 223 ? 20.681 -12.360 -19.557 1.00 43.25 223 ASN A C 1
ATOM 1683 O O . ASN A 1 223 ? 21.817 -12.151 -19.137 1.00 43.25 223 ASN A O 1
ATOM 1687 N N . SER A 1 224 ? 19.694 -11.489 -19.354 1.00 46.22 224 SER A N 1
ATOM 1688 C CA . SER A 1 224 ? 19.787 -10.465 -18.310 1.00 46.22 224 SER A CA 1
ATOM 1689 C C . SER A 1 224 ? 19.741 -11.161 -16.946 1.00 46.22 224 SER A C 1
ATOM 1691 O O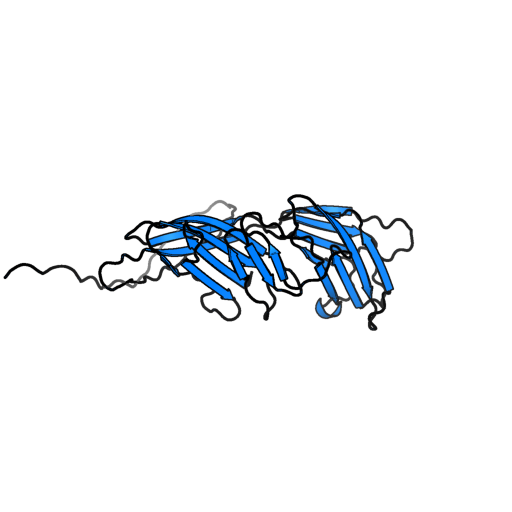 . SER A 1 224 ? 18.693 -11.677 -16.561 1.00 46.22 224 SER A O 1
ATOM 1693 N N . SER A 1 225 ? 20.863 -11.217 -16.225 1.00 54.94 225 SER A N 1
ATOM 1694 C CA . SER A 1 225 ? 20.916 -11.796 -14.880 1.00 54.94 225 SER A CA 1
ATOM 1695 C C . SER A 1 225 ? 20.492 -10.749 -13.854 1.00 54.94 225 SER A C 1
ATOM 1697 O O . SER A 1 225 ? 21.271 -9.850 -13.530 1.00 54.94 225 SER A O 1
ATOM 1699 N N . PHE A 1 226 ? 19.260 -10.853 -13.358 1.00 68.25 226 PHE A N 1
ATOM 1700 C CA . PHE A 1 226 ? 18.834 -10.098 -12.186 1.00 68.25 226 PHE A CA 1
ATOM 1701 C C . PHE A 1 226 ? 18.983 -10.955 -10.935 1.00 68.25 226 PHE A C 1
ATOM 1703 O O . PHE A 1 226 ? 18.513 -12.090 -10.896 1.00 68.25 226 PHE A O 1
ATOM 1710 N N . ILE A 1 227 ? 19.626 -10.400 -9.913 1.00 73.62 227 ILE A N 1
ATOM 1711 C CA . ILE A 1 227 ? 19.649 -10.986 -8.570 1.00 73.62 227 ILE A CA 1
ATOM 1712 C C . ILE A 1 227 ? 18.467 -10.407 -7.796 1.00 73.62 227 ILE A C 1
ATOM 1714 O O . ILE A 1 227 ? 18.247 -9.193 -7.848 1.00 73.62 227 ILE A O 1
ATOM 1718 N N . LEU A 1 228 ? 17.712 -11.279 -7.122 1.00 69.06 228 LEU A N 1
ATOM 1719 C CA . LEU A 1 228 ? 16.602 -10.916 -6.246 1.00 69.06 228 LEU A CA 1
ATOM 1720 C C . LEU A 1 228 ? 17.019 -11.067 -4.782 1.00 69.06 228 LEU A C 1
ATOM 1722 O O . LEU A 1 228 ? 17.161 -12.183 -4.292 1.00 69.06 228 LEU A O 1
ATOM 1726 N N . ASP A 1 229 ? 17.160 -9.941 -4.086 1.00 70.94 229 ASP A N 1
ATOM 1727 C CA . ASP A 1 229 ? 17.473 -9.903 -2.654 1.00 70.94 229 ASP A CA 1
ATOM 1728 C C . ASP A 1 229 ? 16.281 -9.390 -1.847 1.00 70.94 229 ASP A C 1
ATOM 1730 O O . ASP A 1 229 ? 15.564 -8.496 -2.298 1.00 70.94 229 ASP A O 1
ATOM 1734 N N . THR A 1 230 ? 16.073 -9.933 -0.642 1.00 60.69 230 THR A N 1
ATOM 1735 C CA . THR A 1 230 ? 14.936 -9.582 0.226 1.00 60.69 230 THR A CA 1
ATOM 1736 C C . THR A 1 230 ? 15.396 -9.090 1.602 1.00 60.69 230 THR A C 1
ATOM 1738 O O . THR A 1 230 ? 16.053 -9.831 2.331 1.00 60.69 230 THR A O 1
ATOM 1741 N N . THR A 1 231 ? 15.016 -7.870 2.005 1.00 74.38 231 THR A N 1
ATOM 1742 C CA . THR A 1 231 ? 15.388 -7.273 3.312 1.00 74.38 231 THR A CA 1
ATOM 1743 C C . THR A 1 231 ? 14.183 -6.759 4.106 1.00 74.38 231 THR A C 1
ATOM 1745 O O . THR A 1 231 ? 13.146 -6.463 3.522 1.00 74.38 231 THR A O 1
ATOM 1748 N N . LEU A 1 232 ? 14.315 -6.651 5.436 1.00 68.62 232 LEU A N 1
ATOM 1749 C CA . LEU A 1 232 ? 13.312 -6.094 6.369 1.00 68.62 232 LEU A CA 1
ATOM 1750 C C . LEU A 1 232 ? 13.125 -4.570 6.213 1.00 68.62 232 LEU A C 1
ATOM 1752 O O . LEU A 1 232 ? 14.104 -3.867 5.973 1.00 68.62 232 LEU A O 1
ATOM 1756 N N . ASP A 1 233 ? 11.895 -4.083 6.420 1.00 62.09 233 ASP A N 1
ATOM 1757 C CA . ASP A 1 233 ? 11.535 -2.654 6.562 1.00 62.09 233 ASP A CA 1
ATOM 1758 C C . ASP A 1 233 ? 11.260 -2.327 8.064 1.00 62.09 233 ASP A C 1
ATOM 1760 O O . ASP A 1 233 ? 10.923 -3.245 8.826 1.00 62.09 233 ASP A O 1
ATOM 1764 N N . PRO A 1 234 ? 11.474 -1.084 8.558 1.00 58.06 234 PRO A N 1
ATOM 1765 C CA . PRO A 1 234 ? 11.444 -0.761 9.992 1.00 58.06 234 PRO A CA 1
ATOM 1766 C C . PRO A 1 234 ? 10.023 -0.581 10.582 1.00 58.06 234 PRO A C 1
ATOM 1768 O O . PRO A 1 234 ? 9.040 -0.460 9.859 1.00 58.06 234 PRO A O 1
ATOM 1771 N N . HIS A 1 235 ? 9.929 -0.545 11.922 1.00 51.28 235 HIS A N 1
ATOM 1772 C CA . HIS A 1 235 ? 8.690 -0.510 12.736 1.00 51.28 235 HIS A CA 1
ATOM 1773 C C . HIS A 1 235 ? 8.264 0.911 13.202 1.00 51.28 235 HIS A C 1
ATOM 1775 O O . HIS A 1 235 ? 9.123 1.788 13.326 1.00 51.28 235 HIS A O 1
ATOM 1781 N N . ILE A 1 236 ? 6.971 1.139 13.528 1.00 60.09 236 ILE A N 1
ATOM 1782 C CA . ILE A 1 236 ? 6.404 2.428 14.026 1.00 60.09 236 ILE A CA 1
ATOM 1783 C C . ILE A 1 236 ? 5.436 2.224 15.220 1.00 60.09 236 ILE A C 1
ATOM 1785 O O . ILE A 1 236 ? 4.734 1.222 15.278 1.00 60.09 236 ILE A O 1
ATOM 1789 N N . ARG A 1 237 ? 5.355 3.198 16.153 1.00 52.41 237 ARG A N 1
ATOM 1790 C CA . ARG A 1 237 ? 4.422 3.227 17.310 1.00 52.41 237 ARG A CA 1
ATOM 1791 C C . ARG A 1 237 ? 3.597 4.517 17.383 1.00 52.41 237 ARG A C 1
ATOM 1793 O O . ARG A 1 237 ? 4.143 5.582 17.095 1.00 52.41 237 ARG A O 1
ATOM 1800 N N . VAL A 1 238 ? 2.348 4.440 17.862 1.00 58.53 238 VAL A N 1
ATOM 1801 C CA . VAL A 1 238 ? 1.454 5.594 18.104 1.00 58.53 238 VAL A CA 1
ATOM 1802 C C . VAL A 1 238 ? 0.823 5.569 19.496 1.00 58.53 238 VAL A C 1
ATOM 1804 O O . VAL A 1 238 ? 0.584 4.516 20.076 1.00 58.53 238 VAL A O 1
ATOM 1807 N N . ARG A 1 239 ? 0.578 6.756 20.064 1.00 56.88 239 ARG A N 1
ATOM 1808 C CA . ARG A 1 239 ? -0.036 6.936 21.386 1.00 56.88 239 ARG A CA 1
ATOM 1809 C C . ARG A 1 239 ? -1.386 7.643 21.264 1.00 56.88 239 ARG A C 1
ATOM 1811 O O . ARG A 1 239 ? -1.488 8.678 20.613 1.00 56.88 239 ARG A O 1
ATOM 1818 N N . VAL A 1 240 ? -2.385 7.109 21.954 1.00 58.59 240 VAL A N 1
ATOM 1819 C CA . VAL A 1 240 ? -3.760 7.607 22.052 1.00 58.59 240 VAL A CA 1
ATOM 1820 C C . VAL A 1 240 ? -4.091 7.861 23.526 1.00 58.59 240 VAL A C 1
ATOM 1822 O O . VAL A 1 240 ? -3.733 7.081 24.411 1.00 58.59 240 VAL A O 1
ATOM 1825 N N . LEU A 1 241 ? -4.766 8.972 23.809 1.00 49.38 241 LEU A N 1
ATOM 1826 C CA . LEU A 1 241 ? -5.297 9.287 25.133 1.00 49.38 241 LEU A CA 1
ATOM 1827 C C . LEU A 1 241 ? -6.821 9.167 25.083 1.00 49.38 241 LEU A C 1
ATOM 1829 O O . LEU A 1 241 ? -7.483 9.729 24.220 1.00 49.38 241 LEU A O 1
ATOM 1833 N N . SER A 1 242 ? -7.407 8.431 26.013 1.00 49.12 242 SER A N 1
ATOM 1834 C CA . SER A 1 242 ? -8.857 8.270 26.098 1.00 49.12 242 SER A CA 1
ATOM 1835 C C . SER A 1 242 ? -9.342 8.616 27.497 1.00 49.12 242 SER A C 1
ATOM 1837 O O . SER A 1 242 ? -8.692 8.319 28.502 1.00 49.12 242 SER A O 1
ATOM 1839 N N . HIS A 1 243 ? -10.490 9.272 27.568 1.00 52.59 243 HIS A N 1
ATOM 1840 C CA . HIS A 1 243 ? -11.144 9.613 28.821 1.00 52.59 243 HIS A CA 1
ATOM 1841 C C . HIS A 1 243 ? -12.443 8.821 28.914 1.00 52.59 243 HIS A C 1
ATOM 1843 O O . HIS A 1 243 ? -13.229 8.796 27.966 1.00 52.59 243 HIS A O 1
ATOM 1849 N N . SER A 1 244 ? -12.673 8.161 30.049 1.00 44.66 244 SER A N 1
ATOM 1850 C CA . SER A 1 244 ? -13.984 7.573 30.310 1.00 44.66 244 SER A CA 1
ATOM 1851 C C . SER A 1 244 ? -14.952 8.689 30.718 1.00 44.66 244 SER 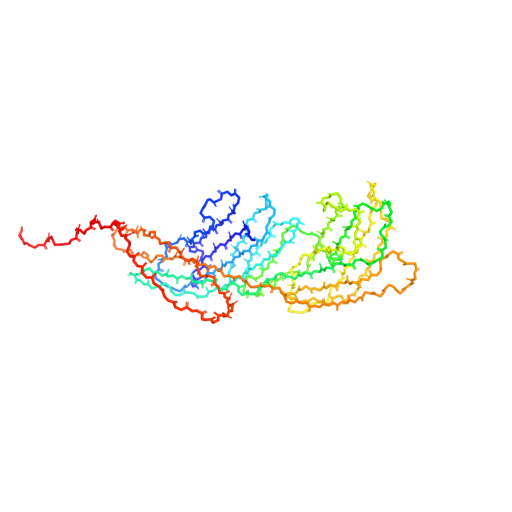A C 1
ATOM 1853 O O . SER A 1 244 ? -14.639 9.398 31.677 1.00 44.66 244 SER A O 1
ATOM 1855 N N . CYS A 1 245 ? -16.114 8.839 30.079 1.00 42.06 245 CYS A N 1
ATOM 1856 C CA . CYS A 1 245 ? -17.164 9.725 30.606 1.00 42.06 245 CYS A CA 1
ATOM 1857 C C . CYS A 1 245 ? -18.207 8.885 31.372 1.00 42.06 245 CYS A C 1
ATOM 1859 O O . CYS A 1 245 ? -18.679 7.856 30.889 1.00 42.06 245 CYS A O 1
ATOM 1861 N N . THR A 1 246 ? -18.584 9.315 32.578 1.00 43.44 246 THR A N 1
ATOM 1862 C CA . THR A 1 246 ? -19.699 8.734 33.337 1.00 43.44 246 THR A CA 1
ATOM 1863 C C . THR A 1 246 ? -20.965 9.554 33.116 1.00 43.44 246 THR A C 1
ATOM 1865 O O . THR A 1 246 ? -20.984 10.767 33.310 1.00 43.44 246 THR A O 1
ATOM 1868 N N . TRP A 1 247 ? -22.065 8.894 32.741 1.00 37.81 247 TRP A N 1
ATOM 1869 C CA . TRP A 1 247 ? -23.393 9.516 32.681 1.00 37.81 247 TRP A CA 1
ATOM 1870 C C . TRP A 1 247 ? -23.971 9.701 34.089 1.00 37.81 247 TRP A C 1
ATOM 1872 O O . TRP A 1 247 ? -24.943 9.054 34.460 1.00 37.81 247 TRP A O 1
ATOM 1882 N N . LYS A 1 248 ? -23.366 10.578 34.894 1.00 35.25 248 LYS A N 1
ATOM 1883 C CA . LYS A 1 248 ? -24.008 11.203 36.057 1.00 35.25 248 LYS A CA 1
ATOM 1884 C C . LYS A 1 248 ? -23.463 12.623 36.214 1.00 35.25 248 LYS A C 1
ATOM 1886 O O . LYS A 1 248 ? -22.422 12.823 36.819 1.00 35.25 248 LYS A O 1
ATOM 1891 N N . ASN A 1 249 ? -24.238 13.575 35.691 1.00 34.34 249 ASN A N 1
ATOM 1892 C CA . ASN A 1 249 ? -24.108 15.028 35.836 1.00 34.34 249 ASN A CA 1
ATOM 1893 C C . ASN A 1 249 ? -22.881 15.676 35.161 1.00 34.34 249 ASN A C 1
ATOM 1895 O O . ASN A 1 249 ? -21.753 15.555 35.614 1.00 34.34 249 ASN A O 1
ATOM 1899 N N . TYR A 1 250 ? -23.164 16.403 34.075 1.00 38.06 250 TYR A N 1
ATOM 1900 C CA . TYR A 1 250 ? -22.375 17.459 33.426 1.00 38.06 250 TYR A CA 1
ATOM 1901 C C . TYR A 1 250 ? -20.967 17.742 33.991 1.00 38.06 250 TYR A C 1
ATOM 1903 O O . TYR A 1 250 ? -20.814 18.519 34.928 1.00 38.06 250 TYR A O 1
ATOM 1911 N N . SER A 1 251 ? -19.936 17.172 33.358 1.00 31.56 251 SER A N 1
ATOM 1912 C CA . SER A 1 251 ? -18.683 17.834 32.926 1.00 31.56 251 SER A CA 1
ATOM 1913 C C . SER A 1 251 ? -17.623 16.772 32.602 1.00 31.56 251 SER A C 1
ATOM 1915 O O . SER A 1 251 ? -17.127 16.089 33.491 1.00 31.56 251 SER A O 1
ATOM 1917 N N . CYS A 1 252 ? -17.254 16.613 31.325 1.00 33.47 252 CYS A N 1
ATOM 1918 C CA . CYS A 1 252 ? -16.051 15.851 30.969 1.00 33.47 252 CYS A CA 1
ATOM 1919 C C . CYS A 1 252 ? -14.881 16.861 30.970 1.00 33.47 252 CYS A C 1
ATOM 1921 O O . CYS A 1 252 ? -14.797 17.734 30.107 1.00 33.47 252 CYS A O 1
ATOM 1923 N N . ILE A 1 253 ? -14.056 16.831 32.025 1.00 30.72 253 ILE A N 1
ATOM 1924 C CA . ILE A 1 253 ? -12.900 17.723 32.202 1.00 30.72 253 ILE A CA 1
ATOM 1925 C C . ILE A 1 253 ? -11.725 17.145 31.403 1.00 30.72 253 ILE A C 1
ATOM 1927 O O . ILE A 1 253 ? -11.221 16.071 31.722 1.00 30.72 253 ILE A O 1
ATOM 1931 N N . SER A 1 254 ? -11.297 17.856 30.359 1.00 27.23 254 SER A N 1
ATOM 1932 C CA . SER A 1 254 ? -10.102 17.531 29.571 1.00 27.23 254 SER A CA 1
ATOM 1933 C C . SER A 1 254 ? -8.852 18.109 30.246 1.00 27.23 254 SER A C 1
ATOM 1935 O O . SER A 1 254 ? -8.811 19.305 30.537 1.00 27.23 254 SER A O 1
ATOM 1937 N N . TYR A 1 255 ? -7.828 17.281 30.479 1.00 27.41 255 TYR A N 1
ATOM 1938 C CA . TYR A 1 255 ? -6.499 17.730 30.906 1.00 27.41 255 TYR A CA 1
ATOM 1939 C C . TYR A 1 255 ? -5.455 17.438 29.820 1.00 27.41 255 TYR A C 1
ATOM 1941 O O . TYR A 1 255 ? -5.383 16.340 29.272 1.00 27.41 255 TYR A O 1
ATOM 1949 N N . ARG A 1 256 ? -4.631 18.452 29.532 1.00 22.53 256 ARG A N 1
ATOM 1950 C CA . ARG A 1 256 ? -3.526 18.445 28.561 1.00 22.53 256 ARG A CA 1
ATOM 1951 C C . ARG A 1 256 ? -2.313 17.718 29.162 1.00 22.53 256 ARG A C 1
ATOM 1953 O O . ARG A 1 256 ? -1.921 18.044 30.280 1.00 22.53 256 ARG A O 1
ATOM 1960 N N . ALA A 1 257 ? -1.704 16.774 28.440 1.00 25.28 257 ALA A N 1
ATOM 1961 C CA . ALA A 1 257 ? -0.475 16.091 28.862 1.00 25.28 257 ALA A CA 1
ATOM 1962 C C . ALA A 1 257 ? 0.652 16.271 27.826 1.00 25.28 257 ALA A C 1
ATOM 1964 O O . ALA A 1 257 ? 0.466 15.972 26.648 1.00 25.28 257 ALA A O 1
ATOM 1965 N N . GLU A 1 258 ? 1.818 16.747 28.277 1.00 23.45 258 GLU A N 1
ATOM 1966 C CA . GLU A 1 258 ? 3.060 16.891 27.496 1.00 23.45 258 GLU A CA 1
ATOM 1967 C C . GLU A 1 258 ? 3.836 15.560 27.391 1.00 23.45 258 GLU A C 1
ATOM 1969 O O . GLU A 1 258 ? 3.795 14.728 28.300 1.00 23.45 258 GLU A O 1
ATOM 1974 N N . ILE A 1 259 ? 4.593 15.356 26.300 1.00 28.36 259 ILE A N 1
ATOM 1975 C CA . ILE A 1 259 ? 5.444 14.169 26.087 1.00 28.36 259 ILE A CA 1
ATOM 1976 C C . ILE A 1 259 ? 6.923 14.560 25.952 1.00 28.36 259 ILE A C 1
ATOM 1978 O O . ILE A 1 259 ? 7.306 15.328 25.073 1.00 28.36 259 ILE A O 1
ATOM 1982 N N . HIS A 1 260 ? 7.779 13.924 26.760 1.00 25.08 260 HIS A N 1
ATOM 1983 C CA . HIS A 1 260 ? 9.235 13.909 26.588 1.00 25.08 260 HIS A CA 1
ATOM 1984 C C . HIS A 1 260 ? 9.693 12.881 25.534 1.00 25.08 260 HIS A C 1
ATOM 1986 O O . HIS A 1 260 ? 9.284 11.719 25.560 1.00 25.08 260 HIS A O 1
ATOM 1992 N N . ARG A 1 261 ? 10.629 13.280 24.657 1.00 26.41 261 ARG A N 1
ATOM 1993 C CA . ARG A 1 261 ? 11.418 12.373 23.798 1.00 26.41 261 ARG A CA 1
ATOM 1994 C C . ARG A 1 261 ? 12.532 11.702 24.607 1.00 26.41 261 ARG A C 1
ATOM 1996 O O . ARG A 1 261 ? 13.384 12.398 25.150 1.00 26.41 261 ARG A O 1
ATOM 2003 N N . GLN A 1 262 ? 12.620 10.373 24.569 1.00 27.48 262 GLN A N 1
ATOM 2004 C CA . GLN A 1 262 ? 13.869 9.655 24.853 1.00 27.48 262 GLN A CA 1
ATOM 2005 C C . GLN A 1 262 ? 14.484 9.149 23.539 1.00 27.48 262 GLN A C 1
ATOM 2007 O O . GLN A 1 262 ? 13.826 8.460 22.763 1.00 27.48 262 GLN A O 1
ATOM 2012 N N . ARG A 1 263 ? 15.751 9.506 23.285 1.00 28.05 263 ARG A N 1
ATOM 2013 C CA . ARG A 1 263 ? 16.610 8.884 22.261 1.00 28.05 263 ARG A CA 1
ATOM 2014 C C . ARG A 1 263 ? 17.378 7.727 22.910 1.00 28.05 263 ARG A C 1
ATOM 2016 O O . ARG A 1 263 ? 17.975 7.920 23.963 1.00 28.05 263 ARG A O 1
ATOM 2023 N N . LEU A 1 264 ? 17.397 6.559 22.269 1.00 28.91 264 LEU A N 1
ATOM 2024 C CA . LEU A 1 264 ? 18.189 5.391 22.678 1.00 28.91 264 LEU A CA 1
ATOM 2025 C C . LEU A 1 264 ? 19.420 5.206 21.765 1.00 28.91 264 LEU A C 1
ATOM 2027 O O . LEU A 1 264 ? 19.269 5.215 20.546 1.00 28.91 264 LEU A O 1
ATOM 2031 N N . GLY A 1 265 ? 20.598 4.978 22.379 1.00 29.36 265 GLY A N 1
ATOM 2032 C CA . GLY A 1 265 ? 21.809 4.345 21.798 1.00 29.36 265 GLY A CA 1
ATOM 2033 C C . GLY A 1 265 ? 23.107 5.187 21.853 1.00 29.36 265 GLY A C 1
ATOM 2034 O O . GLY A 1 265 ? 23.255 6.086 21.038 1.00 29.36 265 GLY A O 1
ATOM 2035 N N . TRP A 1 266 ? 23.963 5.064 22.893 1.00 24.28 266 TRP A N 1
ATOM 2036 C CA . TRP A 1 266 ? 25.231 4.268 23.020 1.00 24.28 266 TRP A CA 1
ATOM 2037 C C . TRP A 1 266 ? 26.444 4.794 22.201 1.00 24.28 266 TRP A C 1
ATOM 2039 O O . TRP A 1 266 ? 26.314 4.984 21.002 1.00 24.28 266 TRP A O 1
ATOM 2049 N N . LYS A 1 267 ? 27.649 5.074 22.752 1.00 26.11 267 LYS A N 1
ATOM 2050 C CA . LYS A 1 267 ? 28.620 4.218 23.495 1.00 26.11 267 LYS A CA 1
ATOM 2051 C C . LYS A 1 267 ? 29.618 5.031 24.385 1.00 26.11 267 LYS A C 1
ATOM 2053 O O . LYS A 1 267 ? 29.650 6.252 24.266 1.00 26.11 267 LYS A O 1
ATOM 2058 N N . PRO A 1 268 ? 30.434 4.378 25.252 1.00 32.56 268 PRO A N 1
ATOM 2059 C CA . PRO A 1 268 ? 31.193 5.008 26.344 1.00 32.56 268 PRO A CA 1
ATOM 2060 C C . PRO A 1 268 ? 32.625 5.425 25.960 1.00 32.56 268 PRO A C 1
ATOM 2062 O O . PRO A 1 268 ? 33.274 4.735 25.178 1.00 32.56 268 PRO A O 1
ATOM 2065 N N . VAL A 1 269 ? 33.149 6.477 26.603 1.00 27.78 269 VAL A N 1
ATOM 2066 C CA . VAL A 1 269 ? 34.595 6.728 26.762 1.00 27.78 269 VAL A CA 1
ATOM 2067 C C . VAL A 1 269 ? 34.853 7.263 28.176 1.00 27.78 269 VAL A C 1
ATOM 2069 O O . VAL A 1 269 ? 34.108 8.088 28.698 1.00 27.78 269 VAL A O 1
ATOM 2072 N N . THR A 1 270 ? 35.881 6.708 28.806 1.00 28.94 270 THR A N 1
ATOM 2073 C CA . THR A 1 270 ? 36.317 6.855 30.200 1.00 28.94 270 THR A CA 1
ATOM 2074 C C . THR A 1 270 ? 37.116 8.131 30.498 1.00 28.94 270 THR A C 1
ATOM 2076 O O . THR A 1 270 ? 37.902 8.565 29.665 1.00 28.94 270 THR A O 1
ATOM 2079 N N . ASN A 1 271 ? 37.009 8.571 31.763 1.00 26.05 271 ASN A N 1
ATOM 2080 C CA . ASN A 1 271 ? 37.940 9.373 32.587 1.00 26.05 271 ASN A CA 1
ATOM 2081 C C . ASN A 1 271 ? 38.206 10.849 32.222 1.00 26.05 271 ASN A C 1
ATOM 2083 O O . ASN A 1 271 ? 38.943 11.146 31.293 1.00 26.05 271 ASN A O 1
ATOM 2087 N N . HIS A 1 272 ? 37.713 11.785 33.046 1.00 26.98 272 HIS A N 1
ATOM 2088 C CA . HIS A 1 272 ? 38.428 12.401 34.186 1.00 26.98 272 HIS A CA 1
ATOM 2089 C C . HIS A 1 272 ? 37.505 13.420 34.907 1.00 26.98 272 HIS A C 1
ATOM 2091 O O . HIS A 1 272 ? 36.776 14.175 34.272 1.00 26.98 272 HIS A O 1
ATOM 2097 N N . SER A 1 273 ? 37.502 13.391 36.244 1.00 24.12 273 SER A N 1
ATOM 2098 C CA . SER A 1 273 ? 36.738 14.244 37.186 1.00 24.12 273 SER A CA 1
ATOM 2099 C C . SER A 1 273 ? 37.287 15.692 37.289 1.00 24.12 273 SER A C 1
ATOM 2101 O O . SER A 1 273 ? 38.338 15.962 36.716 1.00 24.12 273 SER A O 1
ATOM 2103 N N . PRO A 1 274 ? 36.809 16.534 38.237 1.00 37.62 274 PRO A N 1
ATOM 2104 C CA . PRO A 1 274 ? 35.486 17.157 38.434 1.00 37.62 274 PRO A CA 1
ATOM 2105 C C . PRO A 1 274 ? 35.606 18.714 38.446 1.00 37.62 274 PRO A C 1
ATOM 2107 O O . PRO A 1 274 ? 36.710 19.214 38.278 1.00 37.62 274 PRO A O 1
ATOM 2110 N N . LEU A 1 275 ? 34.515 19.477 38.673 1.00 26.27 275 LEU A N 1
ATOM 2111 C CA . LEU A 1 275 ? 34.430 20.691 39.541 1.00 26.27 275 LEU A CA 1
ATOM 2112 C C . LEU A 1 275 ? 33.220 21.613 39.208 1.00 26.27 275 LEU A C 1
ATOM 2114 O O . LEU A 1 275 ? 33.102 22.138 38.110 1.00 26.27 275 LEU A O 1
ATOM 2118 N N . LEU A 1 276 ? 32.407 21.842 40.252 1.00 25.06 276 LEU A N 1
ATOM 2119 C CA . LEU A 1 276 ? 31.879 23.126 40.769 1.00 25.06 276 LEU A CA 1
ATOM 2120 C C . LEU A 1 276 ? 30.807 23.993 40.044 1.00 25.06 276 LEU A C 1
ATOM 2122 O O . LEU A 1 276 ? 31.035 24.579 38.997 1.00 25.06 276 LEU A O 1
ATOM 2126 N N . ILE A 1 277 ? 29.752 24.245 40.848 1.00 26.97 277 ILE A N 1
ATOM 2127 C CA . ILE A 1 277 ? 29.075 25.530 41.181 1.00 26.97 277 ILE A CA 1
ATOM 2128 C C . ILE A 1 277 ? 27.813 25.966 40.398 1.00 26.97 277 ILE A C 1
ATOM 2130 O O . ILE A 1 277 ? 27.854 26.364 39.243 1.00 26.97 277 ILE A O 1
ATOM 2134 N N . ASN A 1 278 ? 26.705 25.956 41.162 1.00 25.83 278 ASN A N 1
ATOM 2135 C CA . ASN A 1 278 ? 25.575 26.899 41.299 1.00 25.83 278 ASN A CA 1
ATOM 2136 C C . ASN A 1 278 ? 25.341 27.984 40.228 1.00 25.83 278 ASN A C 1
ATOM 2138 O O . ASN A 1 278 ? 26.201 28.832 40.034 1.00 25.83 278 ASN A O 1
ATOM 2142 N N . HIS A 1 279 ? 24.084 28.141 39.778 1.00 25.92 279 HIS A N 1
ATOM 2143 C CA . HIS A 1 279 ? 23.187 29.217 40.255 1.00 25.92 279 HIS A CA 1
ATOM 2144 C C . HIS A 1 279 ? 21.774 29.178 39.615 1.00 25.92 279 HIS A C 1
ATOM 2146 O O . HIS A 1 279 ? 21.625 29.127 38.404 1.00 25.92 279 HIS A O 1
ATOM 2152 N N . LEU A 1 280 ? 20.765 29.289 40.494 1.00 25.66 280 LEU A N 1
ATOM 2153 C CA . LEU A 1 280 ? 19.516 30.074 40.403 1.00 25.66 280 LEU A CA 1
ATOM 2154 C C . LEU A 1 280 ? 18.504 29.918 39.239 1.00 25.66 280 LEU A C 1
ATOM 2156 O O . LEU A 1 280 ? 18.653 30.485 38.165 1.00 25.66 280 LEU A O 1
ATOM 2160 N N . SER A 1 281 ? 17.311 29.452 39.635 1.00 24.72 281 SER A N 1
ATOM 2161 C CA . SER A 1 281 ? 16.107 30.281 39.908 1.00 24.72 281 SER A CA 1
ATOM 2162 C C . SER A 1 281 ? 14.855 30.083 39.048 1.00 24.72 281 SER A C 1
ATOM 2164 O O . SER A 1 281 ? 14.906 30.049 37.826 1.00 24.72 281 SER A O 1
ATOM 2166 N N . SER A 1 282 ? 13.730 30.105 39.784 1.00 26.62 282 SER A N 1
ATOM 2167 C CA . SER A 1 282 ? 12.350 30.409 39.367 1.00 26.62 282 SER A CA 1
ATOM 2168 C C . SER A 1 282 ? 11.659 29.269 38.604 1.00 26.62 282 SER A C 1
ATOM 2170 O O . SER A 1 282 ? 12.077 28.885 37.528 1.00 26.62 282 SER A O 1
ATOM 2172 N N . VAL A 1 283 ? 10.611 28.612 39.113 1.00 28.53 283 VAL A N 1
ATOM 2173 C CA . VAL A 1 283 ? 9.289 29.166 39.442 1.00 28.53 283 VAL A CA 1
ATOM 2174 C C . VAL A 1 283 ? 8.543 28.180 40.369 1.00 28.53 283 VAL A C 1
ATOM 2176 O O . VAL A 1 283 ? 8.316 27.026 40.018 1.00 28.53 283 VAL A O 1
ATOM 2179 N N . ARG A 1 284 ? 8.121 28.643 41.550 1.00 27.55 284 ARG A N 1
ATOM 2180 C CA . ARG A 1 284 ? 6.916 28.176 42.266 1.00 27.55 284 ARG A CA 1
ATOM 2181 C C . ARG A 1 284 ? 5.935 29.345 42.172 1.00 27.55 284 ARG A C 1
ATOM 2183 O O . ARG A 1 284 ? 6.386 30.479 42.325 1.00 27.55 284 ARG A O 1
ATOM 2190 N N . THR A 1 285 ? 4.638 29.138 41.920 1.00 29.11 285 THR A N 1
ATOM 2191 C CA . THR A 1 285 ? 3.602 29.280 42.969 1.00 29.11 285 THR A CA 1
ATOM 2192 C C . THR A 1 285 ? 2.184 29.229 42.352 1.00 29.11 285 THR A C 1
ATOM 2194 O O . THR A 1 285 ? 1.862 30.068 41.525 1.00 29.11 285 THR A O 1
ATOM 2197 N N . ILE A 1 286 ? 1.379 28.268 42.853 1.00 28.44 286 ILE A N 1
ATOM 2198 C CA . ILE A 1 286 ? -0.072 28.301 43.196 1.00 28.44 286 ILE A CA 1
ATOM 2199 C C . ILE A 1 286 ? -1.120 28.259 42.058 1.00 28.44 286 ILE A C 1
ATOM 2201 O O . ILE A 1 286 ? -1.142 29.125 41.199 1.00 28.44 286 ILE A O 1
ATOM 2205 N N . ILE A 1 287 ? -2.031 27.263 42.095 1.00 28.53 287 ILE A N 1
ATOM 2206 C CA . ILE A 1 287 ? -3.397 27.329 42.683 1.00 28.53 287 ILE A CA 1
ATOM 2207 C C . ILE A 1 287 ? -3.866 25.903 43.067 1.00 28.53 287 ILE A C 1
ATOM 2209 O O . ILE A 1 287 ? -4.065 25.038 42.220 1.00 28.53 287 ILE A O 1
ATOM 2213 N N . ARG A 1 288 ? -4.043 25.670 44.378 1.00 28.03 288 ARG A N 1
ATOM 2214 C CA . ARG A 1 288 ? -4.992 24.707 44.968 1.00 28.03 288 ARG A CA 1
ATOM 2215 C C . ARG A 1 288 ? -6.162 25.541 45.486 1.00 28.03 288 ARG A C 1
ATOM 2217 O O . ARG A 1 288 ? -5.884 26.531 46.154 1.00 28.03 288 ARG A O 1
ATOM 2224 N N . ASN A 1 289 ? -7.402 25.143 45.200 1.00 28.77 289 ASN A N 1
ATOM 2225 C CA . ASN A 1 289 ? -8.559 25.226 46.107 1.00 28.77 289 ASN A CA 1
ATOM 2226 C C . ASN A 1 289 ? -9.842 24.833 45.365 1.00 28.77 289 ASN A C 1
ATOM 2228 O O . ASN A 1 289 ? -10.312 25.590 44.525 1.00 28.77 289 ASN A O 1
ATOM 2232 N N . ALA A 1 290 ? -10.411 23.682 45.724 1.00 27.20 290 ALA A N 1
ATOM 2233 C CA . ALA A 1 290 ? -11.853 23.428 45.711 1.00 27.20 290 ALA A CA 1
ATOM 2234 C C . ALA A 1 290 ? -12.108 22.070 46.381 1.00 27.20 290 ALA A C 1
ATOM 2236 O O . ALA A 1 290 ? -11.965 21.045 45.730 1.00 27.20 290 ALA A O 1
ATOM 2237 N N . HIS A 1 291 ? -12.408 22.055 47.684 1.00 27.75 291 HIS A N 1
ATOM 2238 C CA . HIS A 1 291 ? -13.315 21.092 48.329 1.00 27.75 291 HIS A CA 1
ATOM 2239 C C . HIS A 1 291 ? -13.521 21.466 49.810 1.00 27.75 291 HIS A C 1
ATOM 2241 O O . HIS A 1 291 ? -12.570 21.868 50.476 1.00 27.75 291 HIS A O 1
ATOM 2247 N N . ALA A 1 292 ? -14.758 21.254 50.285 1.00 29.66 292 ALA A N 1
ATOM 2248 C CA . ALA A 1 292 ? -15.377 21.601 51.580 1.00 29.66 292 ALA A CA 1
ATOM 2249 C C . ALA A 1 292 ? -15.949 23.037 51.606 1.00 29.66 292 ALA A C 1
ATOM 2251 O O . ALA A 1 292 ? -15.203 23.999 51.511 1.00 29.66 292 ALA A O 1
ATOM 2252 N N . GLN A 1 293 ? -17.266 23.267 51.668 1.00 29.83 293 GLN A N 1
ATOM 2253 C CA . GLN A 1 293 ? -18.248 22.660 52.573 1.00 29.83 293 GLN A CA 1
ATOM 2254 C C . GLN A 1 293 ? -19.667 22.581 51.967 1.00 29.83 293 GLN A C 1
ATOM 2256 O O . GLN A 1 293 ? -20.121 23.550 51.369 1.00 29.83 293 GLN A O 1
ATOM 2261 N N . VAL A 1 294 ? -20.384 21.474 52.217 1.00 30.70 294 VAL A N 1
ATOM 2262 C CA . VAL A 1 294 ? -21.855 21.435 52.376 1.00 30.70 294 VAL A CA 1
ATOM 2263 C C . VAL A 1 294 ? -22.193 20.405 53.465 1.00 30.70 294 VAL A C 1
ATOM 2265 O O . VAL A 1 294 ? -22.108 19.203 53.231 1.00 30.70 294 VAL A O 1
ATOM 2268 N N . SER A 1 295 ? -22.531 20.915 54.649 1.00 28.84 295 SER A N 1
ATOM 2269 C CA . SER A 1 295 ? -23.355 20.357 55.743 1.00 28.84 295 SER A CA 1
ATOM 2270 C C . SER A 1 295 ? -23.363 21.483 56.796 1.00 28.84 295 SER A C 1
ATOM 2272 O O . SER A 1 295 ? -22.281 21.945 57.145 1.00 28.84 295 SER A O 1
ATOM 2274 N N . GLU A 1 296 ? -24.449 22.080 57.277 1.00 31.55 296 GLU A N 1
ATOM 2275 C CA . GLU A 1 296 ? -25.759 21.583 57.703 1.00 31.55 296 GLU A CA 1
ATOM 2276 C C . GLU A 1 296 ? -26.809 22.724 57.629 1.00 31.55 296 GLU A C 1
ATOM 2278 O O . GLU A 1 296 ? -26.436 23.897 57.593 1.00 31.55 296 GLU A O 1
ATOM 2283 N N . SER A 1 297 ? -28.092 22.325 57.676 1.00 34.34 297 SER A N 1
ATOM 2284 C CA . SER A 1 297 ? -29.358 23.093 57.795 1.00 34.34 297 SER A CA 1
ATOM 2285 C C . SER A 1 297 ? -29.789 24.010 56.650 1.00 34.34 297 SER A C 1
ATOM 2287 O O . SER A 1 297 ? -29.150 25.060 56.437 1.00 34.34 297 SER A O 1
#

pLDDT: mean 78.63, std 25.55, range [22.53, 98.62]

Foldseek 3Di:
DFKKKKWKAAPVQHTPDIDMGGNVPDPCNQPAAEAEDAFHKIKIKMKDADDPPPFHHWADPTQFKIKGQALAGGWMFIAIDIDGDDPPDKDKDKDFRWFTLKEKEKEAAADWDPQQFFKKKKKKQPVADAGRIFMGTRHRSATPDDHIHMDMDGCVVVVHNTSHRPIDMGMDGHNDQKDFIKMKMFTAGPVRDGPFIDIDGGQIIGGQKYWYWYFHGPDDDPDTDTDTDIDGHDTDMGMHIYDYDDPDDDDDDDDDDDDDDDDDDDDDDDDDDDDDDDDDDDDDDDDDDDDDDDDDD